Protein 3IL0 (pdb70)

Solvent-accessible surface area: 14008 Å² total; per-residue (Å²): 137,99,48,78,116,63,10,81,160,0,28,62,50,0,44,147,40,54,2,23,0,4,6,4,38,42,58,84,17,2,93,27,1,4,81,15,154,15,109,82,15,15,0,0,4,6,15,94,88,65,1,0,2,4,20,80,158,52,20,145,92,0,136,146,50,8,145,50,18,79,25,38,107,12,198,66,37,21,123,21,0,31,97,39,0,103,111,43,148,32,80,32,2,0,11,44,64,149,33,67,140,70,62,58,96,44,1,80,69,59,2,143,76,58,69,28,26,86,27,98,79,8,12,68,66,4,91,163,137,59,48,54,113,62,0,85,112,0,46,62,39,2,102,148,50,59,8,34,0,5,4,4,36,24,52,67,26,6,20,28,0,2,57,31,67,21,123,76,14,14,0,2,1,5,113,108,73,47,1,0,0,2,25,60,152,34,16,135,95,0,123,145,60,13,98,32,23,77,21,41,90,6,178,59,31,10,132,38,0,39,107,35,1,104,108,24,183,20,89,30,2,0,9,32,76,145,30,65,139,70,62,61,96,39,1,80,69,46,5,143,70,65,69,32,29,84,34,98,53,8,18,103,95,17,93,184

Structure (mmCIF, N/CA/C/O backbone):
data_3IL0
#
_entry.id   3IL0
#
_cell.length_a   43.303
_cell.length_b   80.396
_cell.length_c   100.858
_cell.angle_alpha   90.00
_cell.angle_beta   90.00
_cell.angle_gamma   90.00
#
_symmetry.space_group_name_H-M   'P 21 21 21'
#
loop_
_entity.id
_entity.type
_entity.pdbx_description
1 polymer 'Aminopeptidase P; XAA-pro aminopeptidase'
2 non-polymer GLYCEROL
3 water water
#
loop_
_atom_site.group_PDB
_atom_site.id
_atom_site.type_symbol
_atom_site.label_atom_id
_atom_site.label_alt_id
_atom_site.label_comp_id
_atom_site.label_asym_id
_atom_site.label_entity_id
_atom_site.label_seq_id
_atom_site.pdbx_PDB_ins_code
_atom_site.Cartn_x
_atom_site.Cartn_y
_atom_site.Cartn_z
_atom_site.occupancy
_atom_site.B_iso_or_equiv
_atom_site.auth_seq_id
_atom_site.auth_comp_id
_atom_site.auth_asym_id
_atom_site.auth_atom_id
_atom_site.pdbx_PDB_model_num
ATOM 1 N N . ASN A 1 2 ? 19.758 -4.718 10.047 1.00 68.65 -1 ASN A N 1
ATOM 2 C CA . ASN A 1 2 ? 19.348 -3.520 10.831 1.00 68.39 -1 ASN A CA 1
ATOM 3 C C . ASN A 1 2 ? 19.598 -3.664 12.353 1.00 68.23 -1 ASN A C 1
ATOM 4 O O . ASN A 1 2 ? 19.831 -2.664 13.028 1.00 68.13 -1 ASN A O 1
ATOM 9 N N . ALA A 1 3 ? 19.573 -4.900 12.877 1.00 68.07 0 ALA A N 1
ATOM 10 C CA . ALA A 1 3 ? 19.780 -5.196 14.325 1.00 67.68 0 ALA A CA 1
ATOM 11 C C . ALA A 1 3 ? 21.231 -4.975 14.782 1.00 67.72 0 ALA A C 1
ATOM 12 O O . ALA A 1 3 ? 21.473 -4.316 15.799 1.00 67.89 0 ALA A O 1
ATOM 14 N N . MET A 1 4 ? 22.190 -5.530 14.025 1.00 67.47 1 MET A N 1
ATOM 15 C CA . MET A 1 4 ? 23.625 -5.320 14.274 1.00 66.82 1 MET A CA 1
ATOM 16 C C . MET A 1 4 ? 23.949 -3.844 14.054 1.00 66.69 1 MET A C 1
ATOM 17 O O . MET A 1 4 ? 24.919 -3.307 14.606 1.00 66.92 1 MET A O 1
ATOM 22 N N . GLN A 1 5 ? 23.110 -3.174 13.270 1.00 66.15 2 GLN A N 1
ATOM 23 C CA . GLN A 1 5 ? 23.401 -1.825 12.820 1.00 65.67 2 GLN A CA 1
ATOM 24 C C . GLN A 1 5 ? 23.638 -0.827 13.945 1.00 64.63 2 GLN A C 1
ATOM 25 O O . GLN A 1 5 ? 24.073 0.285 13.666 1.00 65.33 2 GLN A O 1
ATOM 31 N N . ARG A 1 6 ? 23.382 -1.203 15.194 1.00 62.86 3 ARG A N 1
ATOM 32 C CA . ARG A 1 6 ? 23.481 -0.253 16.294 1.00 61.92 3 ARG A CA 1
ATOM 33 C C . ARG A 1 6 ? 24.357 -0.748 17.436 1.00 59.81 3 ARG A C 1
ATOM 34 O O . ARG A 1 6 ? 24.564 -0.055 18.436 1.00 59.20 3 ARG A O 1
ATOM 42 N N . ARG A 1 7 ? 24.880 -1.961 17.275 1.00 57.59 4 ARG A N 1
ATOM 43 C CA . ARG A 1 7 ? 26.210 -2.284 17.828 1.00 55.28 4 ARG A CA 1
ATOM 44 C C . ARG A 1 7 ? 27.255 -1.469 17.088 1.00 52.81 4 ARG A C 1
ATOM 45 O O . ARG A 1 7 ? 28.139 -0.890 17.737 1.00 52.31 4 ARG A O 1
ATOM 53 N N . LEU A 1 8 ? 27.125 -1.421 15.752 1.00 49.46 5 LEU A N 1
ATOM 54 C CA . LEU A 1 8 ? 28.039 -0.641 14.897 1.00 47.55 5 LEU A CA 1
ATOM 55 C C . LEU A 1 8 ? 27.841 0.851 15.118 1.00 46.76 5 LEU A C 1
ATOM 56 O O . LEU A 1 8 ? 28.797 1.596 15.128 1.00 46.30 5 LEU A O 1
ATOM 61 N N . GLU A 1 9 ? 26.621 1.283 15.400 1.00 46.37 6 GLU A N 1
ATOM 62 C CA . GLU A 1 9 ? 26.402 2.678 15.745 1.00 46.42 6 GLU A CA 1
ATOM 63 C C . GLU A 1 9 ? 26.779 2.983 17.208 1.00 45.12 6 GLU A C 1
ATOM 64 O O . GLU A 1 9 ? 27.208 4.105 17.500 1.00 44.57 6 GLU A O 1
ATOM 70 N N . ARG A 1 10 ? 26.660 2.018 18.130 1.00 43.35 7 ARG A N 1
ATOM 71 C CA . ARG A 1 10 ? 27.242 2.236 19.457 1.00 42.03 7 ARG A CA 1
ATOM 72 C C . ARG A 1 10 ? 28.767 2.413 19.312 1.00 39.44 7 ARG A C 1
ATOM 73 O O . ARG A 1 10 ? 29.375 3.274 19.954 1.00 38.09 7 ARG A O 1
ATOM 81 N N . PHE A 1 11 ? 29.363 1.567 18.475 1.00 36.93 8 PHE A N 1
ATOM 82 C CA . PHE A 1 11 ? 30.804 1.494 18.320 1.00 35.53 8 PHE A CA 1
ATOM 83 C C . PHE A 1 11 ? 31.307 2.898 17.943 1.00 34.85 8 PHE A C 1
ATOM 84 O O . PHE A 1 11 ? 32.187 3.470 18.583 1.00 33.31 8 PHE A O 1
ATOM 92 N N . ASP A 1 12 ? 30.687 3.447 16.907 1.00 34.48 9 ASP A N 1
ATOM 93 C CA . ASP A 1 12 ? 30.975 4.788 16.420 1.00 34.16 9 ASP A CA 1
ATOM 94 C C . ASP A 1 12 ? 30.894 5.834 17.539 1.00 33.08 9 ASP A C 1
ATOM 95 O O . ASP A 1 12 ? 31.801 6.646 17.749 1.00 31.63 9 ASP A O 1
ATOM 100 N N . ALA A 1 13 ? 29.801 5.806 18.287 1.00 32.83 10 ALA A N 1
ATOM 101 C CA . ALA A 1 13 ? 29.641 6.755 19.379 1.00 32.51 10 ALA A CA 1
ATOM 102 C C . ALA A 1 13 ? 30.786 6.613 20.424 1.00 32.45 10 ALA A C 1
ATOM 103 O O . ALA A 1 13 ? 31.272 7.596 21.037 1.00 31.74 10 ALA A O 1
ATOM 105 N N . LYS A 1 14 ? 31.215 5.373 20.622 1.00 32.11 11 LYS A N 1
ATOM 106 C CA . LYS A 1 14 ? 32.202 5.089 21.645 1.00 32.60 11 LYS A CA 1
ATOM 107 C C . LYS A 1 14 ? 33.553 5.621 21.156 1.00 31.34 11 LYS A C 1
ATOM 108 O O . LYS A 1 14 ? 34.335 6.138 21.949 1.00 30.03 11 LYS A O 1
ATOM 114 N N . LEU A 1 15 ? 33.763 5.589 19.837 1.00 30.49 12 LEU A N 1
ATOM 115 C CA . LEU A 1 15 ? 34.992 6.127 19.232 1.00 29.80 12 LEU A CA 1
ATOM 116 C C . LEU A 1 15 ? 35.080 7.613 19.566 1.00 29.16 12 LEU A C 1
ATOM 117 O O . LEU A 1 15 ? 36.125 8.113 20.025 1.00 28.74 12 LEU A O 1
ATOM 122 N N . VAL A 1 16 ? 33.980 8.322 19.324 1.00 29.71 13 VAL A N 1
ATOM 123 C CA . VAL A 1 16 ? 33.892 9.760 19.670 1.00 31.00 13 VAL A CA 1
ATOM 124 C C . VAL A 1 16 ? 34.166 9.959 21.183 1.00 33.24 13 VAL A C 1
ATOM 125 O O . VAL A 1 16 ? 35.046 10.729 21.581 1.00 33.53 13 VAL A O 1
ATOM 129 N N . GLN A 1 17 ? 33.446 9.227 22.022 1.00 35.00 14 GLN A N 1
ATOM 130 C CA . GLN A 1 17 ? 33.598 9.377 23.466 1.00 37.13 14 GLN A CA 1
ATOM 131 C C . GLN A 1 17 ? 35.049 9.070 23.921 1.00 36.55 14 GLN A C 1
ATOM 132 O O . GLN A 1 17 ? 35.594 9.709 24.813 1.00 37.02 14 GLN A O 1
ATOM 138 N N . SER A 1 18 ? 35.689 8.119 23.268 1.00 35.46 15 SER A N 1
ATOM 139 C CA . SER A 1 18 ? 36.991 7.687 23.680 1.00 35.14 15 SER A CA 1
ATOM 140 C C . SER A 1 18 ? 38.170 8.504 23.070 1.00 33.78 15 SER A C 1
ATOM 141 O O . SER A 1 18 ? 39.313 8.343 23.464 1.00 33.29 15 SER A O 1
ATOM 144 N N . GLY A 1 19 ? 37.913 9.382 22.118 1.00 32.12 16 GLY A N 1
ATOM 145 C CA . GLY A 1 19 ? 39.001 10.118 21.480 1.00 31.05 16 GLY A CA 1
ATOM 146 C C . GLY A 1 19 ? 39.853 9.335 20.484 1.00 29.97 16 GLY A C 1
ATOM 147 O O . GLY A 1 19 ? 40.948 9.724 20.191 1.00 28.95 16 GLY A O 1
ATOM 148 N N . LEU A 1 20 ? 39.312 8.254 19.933 1.00 29.92 17 LEU A N 1
ATOM 149 C CA . LEU A 1 20 ? 40.030 7.396 18.999 1.00 28.92 17 LEU A CA 1
ATOM 150 C C . LEU A 1 20 ? 39.591 7.682 17.561 1.00 27.83 17 LEU A C 1
ATOM 151 O O . LEU A 1 20 ? 38.409 7.832 17.298 1.00 26.63 17 LEU A O 1
ATOM 156 N N . ASP A 1 21 ? 40.544 7.768 16.635 1.00 27.61 18 ASP A N 1
ATOM 157 C CA . ASP A 1 21 ? 40.209 7.743 15.194 1.00 26.39 18 ASP A CA 1
ATOM 158 C C . ASP A 1 21 ? 39.893 6.346 14.678 1.00 25.88 18 ASP A C 1
ATOM 159 O O . ASP A 1 21 ? 39.249 6.182 13.607 1.00 25.66 18 ASP A O 1
ATOM 164 N N . ALA A 1 22 ? 40.376 5.333 15.409 1.00 24.96 19 ALA A N 1
ATOM 165 C CA . ALA A 1 22 ? 40.244 3.937 14.999 1.00 24.10 19 ALA A CA 1
ATOM 166 C C . ALA A 1 22 ? 40.438 2.958 16.184 1.00 23.36 19 ALA A C 1
ATOM 167 O O . ALA A 1 22 ? 41.016 3.298 17.196 1.00 22.89 19 ALA A O 1
ATOM 169 N N . LEU A 1 23 ? 39.935 1.751 16.014 1.00 22.60 20 LEU A N 1
ATOM 170 C CA . LEU A 1 23 ? 40.164 0.662 16.910 1.00 22.13 20 LEU A CA 1
ATOM 171 C C . LEU A 1 23 ? 40.490 -0.571 16.105 1.00 21.92 20 LEU A C 1
ATOM 172 O O . LEU A 1 23 ? 39.769 -0.952 15.165 1.00 20.51 20 LEU A O 1
ATOM 177 N N . LEU A 1 24 ? 41.608 -1.175 16.449 1.00 20.84 21 LEU A N 1
ATOM 178 C CA . LEU A 1 24 ? 41.955 -2.443 15.932 1.00 20.80 21 LEU A CA 1
ATOM 179 C C . LEU A 1 24 ? 41.243 -3.476 16.849 1.00 22.97 21 LEU A C 1
ATOM 180 O O . LEU A 1 24 ? 41.401 -3.438 18.060 1.00 20.93 21 LEU A O 1
ATOM 185 N N . VAL A 1 25 ? 40.511 -4.405 16.241 1.00 25.31 22 VAL A N 1
ATOM 186 C CA . VAL A 1 25 ? 39.781 -5.466 16.920 1.00 27.30 22 VAL A CA 1
ATOM 187 C C . VAL A 1 25 ? 40.323 -6.823 16.448 1.00 30.31 22 VAL A C 1
ATOM 188 O O . VAL A 1 25 ? 40.215 -7.165 15.288 1.00 31.83 22 VAL A O 1
ATOM 192 N N . THR A 1 26 ? 40.962 -7.534 17.367 1.00 33.34 23 THR A N 1
ATOM 193 C CA . THR A 1 26 ? 41.485 -8.879 17.206 1.00 35.72 23 THR A CA 1
ATOM 194 C C . THR A 1 26 ? 40.655 -9.685 18.220 1.00 38.30 23 THR A C 1
ATOM 195 O O . THR A 1 26 ? 40.040 -9.111 19.164 1.00 38.28 23 THR A O 1
ATOM 199 N N . GLY A 1 27 ? 40.583 -10.996 18.038 1.00 40.36 24 GLY A N 1
ATOM 200 C CA . GLY A 1 27 ? 39.750 -11.839 18.932 1.00 40.77 24 GLY A CA 1
ATOM 201 C C . GLY A 1 27 ? 38.521 -12.253 18.168 1.00 41.89 24 GLY A C 1
ATOM 202 O O . GLY A 1 27 ? 37.743 -11.391 17.761 1.00 41.96 24 GLY A O 1
ATOM 203 N N . GLN A 1 28 ? 38.334 -13.570 17.979 1.00 43.25 25 GLN A N 1
ATOM 204 C CA . GLN A 1 28 ? 37.237 -14.090 17.127 1.00 44.13 25 GLN A CA 1
ATOM 205 C C . GLN A 1 28 ? 35.895 -13.719 17.678 1.00 43.12 25 GLN A C 1
ATOM 206 O O . GLN A 1 28 ? 34.971 -13.407 16.922 1.00 42.49 25 GLN A O 1
ATOM 212 N N . ASN A 1 29 ? 35.836 -13.720 19.005 1.00 42.69 26 ASN A N 1
ATOM 213 C CA . ASN A 1 29 ? 34.643 -13.371 19.760 1.00 42.66 26 ASN A CA 1
ATOM 214 C C . ASN A 1 29 ? 34.142 -11.967 19.422 1.00 41.81 26 ASN A C 1
ATOM 215 O O . ASN A 1 29 ? 32.959 -11.738 19.064 1.00 40.19 26 ASN A O 1
ATOM 220 N N . ASN A 1 30 ? 35.080 -11.030 19.541 1.00 41.24 27 ASN A N 1
ATOM 221 C CA . ASN A 1 30 ? 34.833 -9.645 19.167 1.00 40.62 27 ASN A CA 1
ATOM 222 C C . ASN A 1 30 ? 34.511 -9.475 17.716 1.00 40.62 27 ASN A C 1
ATOM 223 O O . ASN A 1 30 ? 33.610 -8.689 17.350 1.00 39.81 27 ASN A O 1
ATOM 228 N N . ILE A 1 31 ? 35.244 -10.208 16.883 1.00 40.88 28 ILE A N 1
ATOM 229 C CA . ILE A 1 31 ? 34.986 -10.155 15.449 1.00 41.32 28 ILE A CA 1
ATOM 230 C C . ILE A 1 31 ? 33.615 -10.750 15.207 1.00 41.74 28 ILE A C 1
ATOM 231 O O . ILE A 1 31 ?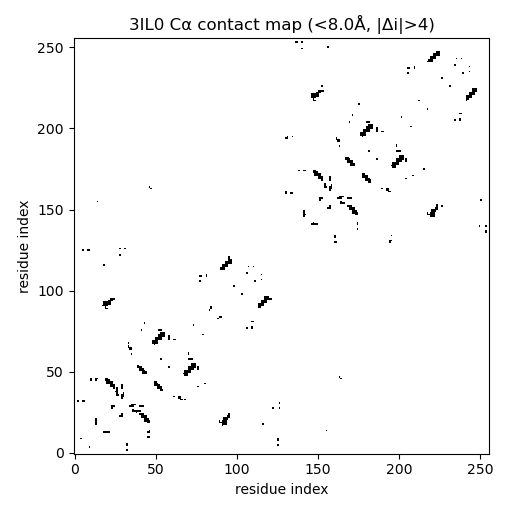 32.795 -10.161 14.485 1.00 41.42 28 ILE A O 1
ATOM 236 N N . TYR A 1 32 ? 33.322 -11.862 15.882 1.00 42.90 29 TYR A N 1
ATOM 237 C CA . TYR A 1 32 ? 31.990 -12.448 15.747 1.00 43.92 29 TYR A CA 1
ATOM 238 C C . TYR A 1 32 ? 30.924 -11.428 16.119 1.00 43.39 29 TYR A C 1
ATOM 239 O O . TYR A 1 32 ? 30.033 -11.202 15.340 1.00 43.45 29 TYR A O 1
ATOM 248 N N . TYR A 1 33 ? 31.040 -10.777 17.264 1.00 43.78 30 TYR A N 1
ATOM 249 C CA . TYR A 1 33 ? 30.028 -9.811 17.664 1.00 44.70 30 TYR A CA 1
ATOM 250 C C . TYR A 1 33 ? 29.686 -8.796 16.566 1.00 44.86 30 TYR A C 1
ATOM 251 O O . TYR A 1 33 ? 28.534 -8.671 16.165 1.00 45.09 30 TYR A O 1
ATOM 260 N N . LEU A 1 34 ? 30.688 -8.102 16.034 1.00 45.45 31 LEU A N 1
ATOM 261 C CA . LEU A 1 34 ? 30.439 -7.001 15.103 1.00 45.23 31 LEU A CA 1
ATOM 262 C C . LEU A 1 34 ? 30.142 -7.458 13.649 1.00 45.77 31 LEU A C 1
ATOM 263 O O . LEU A 1 34 ? 29.665 -6.666 12.839 1.00 44.97 31 LEU A O 1
ATOM 268 N N . THR A 1 35 ? 30.423 -8.712 13.305 1.00 47.02 32 THR A N 1
ATOM 269 C CA . THR A 1 35 ? 30.372 -9.147 11.893 1.00 48.51 32 THR A CA 1
ATOM 270 C C . THR A 1 35 ? 29.469 -10.342 11.631 1.00 50.35 32 THR A C 1
ATOM 271 O O . THR A 1 35 ? 29.050 -10.593 10.511 1.00 50.23 32 THR A O 1
ATOM 275 N N . ASP A 1 36 ? 29.214 -11.101 12.679 1.00 52.87 33 ASP A N 1
ATOM 276 C CA . ASP A 1 36 ? 28.559 -12.388 12.583 1.00 54.95 33 ASP A CA 1
ATOM 277 C C . ASP A 1 36 ? 29.405 -13.455 11.888 1.00 55.84 33 ASP A C 1
ATOM 278 O O . ASP A 1 36 ? 28.935 -14.567 11.662 1.00 56.21 33 ASP A O 1
ATOM 283 N N . PHE A 1 37 ? 30.649 -13.137 11.563 1.00 56.91 34 PHE A N 1
ATOM 284 C CA . PHE A 1 37 ? 31.558 -14.146 11.062 1.00 57.66 34 PHE A CA 1
ATOM 285 C C . PHE A 1 37 ? 32.228 -14.708 12.292 1.00 57.78 34 PHE A C 1
ATOM 286 O O . PHE A 1 37 ? 32.721 -13.942 13.109 1.00 57.78 34 PHE A O 1
ATOM 294 N N . TRP A 1 38 ? 32.203 -16.030 12.442 1.00 58.02 35 TRP A N 1
ATOM 295 C CA . TRP A 1 38 ? 32.982 -16.706 13.472 1.00 58.33 35 TRP A CA 1
ATOM 296 C C . TRP A 1 38 ? 34.170 -17.407 12.786 1.00 57.97 35 TRP A C 1
ATOM 297 O O . TRP A 1 38 ? 33.996 -18.101 11.779 1.00 58.10 35 TRP A O 1
ATOM 308 N N . GLY A 1 39 ? 35.372 -17.204 13.315 1.00 57.28 36 GLY A N 1
ATOM 309 C CA . GLY A 1 39 ? 36.587 -17.721 12.681 1.00 56.99 36 GLY A CA 1
ATOM 310 C C . GLY A 1 39 ? 37.826 -17.133 13.322 1.00 56.67 36 GLY A C 1
ATOM 311 O O . GLY A 1 39 ? 37.724 -16.179 14.078 1.00 57.43 36 GLY A O 1
ATOM 312 N N . THR A 1 40 ? 38.998 -17.682 13.017 1.00 55.82 37 THR A N 1
ATOM 313 C CA . THR A 1 40 ? 40.228 -17.339 13.740 1.00 54.89 37 THR A CA 1
ATOM 314 C C . THR A 1 40 ? 41.281 -16.642 12.865 1.00 54.02 37 THR A C 1
ATOM 315 O O . THR A 1 40 ? 42.425 -16.443 13.285 1.00 53.83 37 THR A O 1
ATOM 319 N N . ASN A 1 41 ? 40.899 -16.264 11.653 1.00 52.92 38 ASN A N 1
ATOM 320 C CA . ASN A 1 41 ? 41.786 -15.457 10.838 1.00 52.40 38 ASN A CA 1
ATOM 321 C C . ASN A 1 41 ? 41.116 -14.291 10.085 1.00 50.39 38 ASN A C 1
ATOM 322 O O . ASN A 1 41 ? 41.135 -14.197 8.839 1.00 50.52 38 ASN A O 1
ATOM 327 N N . ALA A 1 42 ? 40.498 -13.431 10.896 1.00 47.53 39 ALA A N 1
ATOM 328 C CA . ALA A 1 42 ? 39.989 -12.137 10.482 1.00 45.24 39 ALA A CA 1
ATOM 329 C C . ALA A 1 42 ? 40.621 -11.070 11.411 1.00 43.00 39 ALA A C 1
ATOM 330 O O . ALA A 1 42 ? 40.944 -11.374 12.569 1.00 42.99 39 ALA A O 1
ATOM 332 N N . THR A 1 43 ? 40.839 -9.850 10.880 1.00 39.93 40 THR A N 1
ATOM 333 C CA . THR A 1 43 ? 41.166 -8.653 11.689 1.00 36.65 40 THR A CA 1
ATOM 334 C C . THR A 1 43 ? 40.117 -7.642 11.301 1.00 33.77 40 THR A C 1
ATOM 335 O O . THR A 1 43 ? 39.698 -7.572 10.121 1.00 34.43 40 THR A O 1
ATOM 339 N N . VAL A 1 44 ? 39.684 -6.859 12.274 1.00 29.93 41 VAL A N 1
ATOM 340 C CA . VAL A 1 44 ? 38.753 -5.762 12.021 1.00 26.70 41 VAL A CA 1
ATOM 341 C C . VAL A 1 44 ? 39.416 -4.447 12.381 1.00 24.78 41 VAL A C 1
ATOM 342 O O . VAL A 1 44 ? 40.191 -4.361 13.359 1.00 24.43 41 VAL A O 1
ATOM 346 N N . PHE A 1 45 ? 39.125 -3.424 11.595 1.00 22.37 42 PHE A N 1
ATOM 347 C CA . PHE A 1 45 ? 39.667 -2.142 11.853 1.00 21.91 42 PHE A CA 1
ATOM 348 C C . PHE A 1 45 ? 38.556 -1.152 11.525 1.00 23.40 42 PHE A C 1
ATOM 349 O O . PHE A 1 45 ? 38.219 -0.998 10.367 1.00 23.27 42 PHE A O 1
ATOM 357 N N . ILE A 1 46 ? 38.026 -0.469 12.541 1.00 24.19 43 ILE A N 1
ATOM 358 C CA . ILE A 1 46 ? 36.894 0.463 12.425 1.00 25.58 43 ILE A CA 1
ATOM 359 C C . ILE A 1 46 ? 37.355 1.891 12.761 1.00 25.64 43 ILE A C 1
ATOM 360 O O . ILE A 1 46 ? 38.029 2.130 13.789 1.00 25.34 43 ILE A O 1
ATOM 365 N N . THR A 1 47 ? 36.997 2.817 11.863 1.00 24.76 44 THR A N 1
ATOM 366 C CA . THR A 1 47 ? 37.191 4.260 12.048 1.00 25.15 44 THR A CA 1
ATOM 367 C C . THR A 1 47 ? 35.791 5.006 12.116 1.00 25.08 44 THR A C 1
ATOM 368 O O . THR A 1 47 ? 34.725 4.389 11.977 1.00 23.87 44 THR A O 1
ATOM 372 N N . LYS A 1 48 ? 35.810 6.317 12.325 1.00 25.70 45 LYS A N 1
ATOM 373 C CA . LYS A 1 48 ? 34.593 7.078 12.230 1.00 27.52 45 LYS A CA 1
ATOM 374 C C . LYS A 1 48 ? 33.957 6.942 10.849 1.00 29.89 45 LYS A C 1
ATOM 375 O O . LYS A 1 48 ? 32.742 7.047 10.752 1.00 31.14 45 LYS A O 1
ATOM 381 N N . ASN A 1 49 ? 34.762 6.652 9.808 1.00 30.28 46 ASN A N 1
ATOM 382 C CA . ASN A 1 49 ? 34.237 6.503 8.502 1.00 31.94 46 ASN A CA 1
ATOM 383 C C . ASN A 1 49 ? 34.307 5.175 7.829 1.00 32.72 46 ASN A C 1
ATOM 384 O O . ASN A 1 49 ? 33.553 5.021 6.926 1.00 33.54 46 ASN A O 1
ATOM 389 N N . ARG A 1 50 ? 35.150 4.217 8.241 1.00 33.05 47 ARG A N 1
ATOM 390 C CA . ARG A 1 50 ? 35.156 2.920 7.565 1.00 32.49 47 ARG A CA 1
ATOM 391 C C . ARG A 1 50 ? 35.003 1.782 8.519 1.00 32.75 47 ARG A C 1
ATOM 392 O O . ARG A 1 50 ? 35.186 1.908 9.729 1.00 32.95 47 ARG A O 1
ATOM 400 N N . ARG A 1 51 ? 34.714 0.638 7.941 1.00 33.03 48 ARG A N 1
ATOM 401 C CA . ARG A 1 51 ? 34.753 -0.593 8.654 1.00 33.86 48 ARG A CA 1
ATOM 402 C C . ARG A 1 51 ? 35.476 -1.544 7.742 1.00 33.78 48 ARG A C 1
ATOM 403 O O . ARG A 1 51 ? 35.000 -1.816 6.630 1.00 35.42 48 ARG A O 1
ATOM 411 N N . LEU A 1 52 ? 36.619 -2.055 8.195 1.00 32.63 49 LEU A N 1
ATOM 412 C CA . LEU A 1 52 ? 37.394 -2.977 7.410 1.00 32.49 49 LEU A CA 1
ATOM 413 C C . LEU A 1 52 ? 37.372 -4.356 8.016 1.00 34.01 49 LEU A C 1
ATOM 414 O O . LEU A 1 52 ? 37.492 -4.542 9.239 1.00 33.27 49 LEU A O 1
ATOM 419 N N . PHE A 1 53 ? 37.245 -5.345 7.151 1.00 35.78 50 PHE A N 1
ATOM 420 C CA . PHE A 1 53 ? 37.352 -6.736 7.578 1.00 37.18 50 PHE A CA 1
ATOM 421 C C . PHE A 1 53 ? 38.474 -7.327 6.765 1.00 37.99 50 PHE A C 1
ATOM 422 O O . PHE A 1 53 ? 38.422 -7.290 5.532 1.00 38.17 50 PHE A O 1
ATOM 430 N N . LEU A 1 54 ? 39.482 -7.884 7.419 1.00 39.33 51 LEU A N 1
ATOM 431 C CA . LEU A 1 54 ? 40.648 -8.314 6.680 1.00 40.61 51 LEU A CA 1
ATOM 432 C C . LEU A 1 54 ? 40.869 -9.803 6.860 1.00 42.43 51 LEU A C 1
ATOM 433 O O . LEU A 1 54 ? 41.002 -10.290 7.986 1.00 42.22 51 LEU A O 1
ATOM 438 N N . THR A 1 55 ? 40.940 -10.515 5.737 1.00 44.97 52 THR A N 1
ATOM 439 C CA . THR A 1 55 ? 41.254 -11.941 5.758 1.00 46.99 52 THR A CA 1
ATOM 440 C C . THR A 1 55 ? 42.049 -12.439 4.512 1.00 49.23 52 THR A C 1
ATOM 441 O O . THR A 1 55 ? 42.243 -11.713 3.532 1.00 48.90 52 THR A O 1
ATOM 445 N N . ASP A 1 56 ? 42.538 -13.674 4.602 1.00 52.62 53 ASP A N 1
ATOM 446 C CA . ASP A 1 56 ? 43.241 -14.371 3.493 1.00 55.28 53 ASP A CA 1
ATOM 447 C C . ASP A 1 56 ? 42.325 -14.828 2.333 1.00 56.89 53 ASP A C 1
ATOM 448 O O . ASP A 1 56 ? 41.084 -14.657 2.372 1.00 56.99 53 ASP A O 1
ATOM 453 N N . SER A 1 57 ? 42.959 -15.425 1.315 1.00 58.80 54 SER A N 1
ATOM 454 C CA . SER A 1 57 ? 42.284 -15.797 0.048 1.00 60.09 54 SER A CA 1
ATOM 455 C C . SER A 1 57 ? 41.294 -16.934 0.269 1.00 60.93 54 SER A C 1
ATOM 456 O O . SER A 1 57 ? 40.318 -17.105 -0.477 1.00 61.36 54 SER A O 1
ATOM 459 N N . ARG A 1 58 ? 41.545 -17.671 1.335 1.00 61.72 55 ARG A N 1
ATOM 460 C CA . ARG A 1 58 ? 40.705 -18.774 1.715 1.00 62.54 55 ARG A CA 1
ATOM 461 C C . ARG A 1 58 ? 39.299 -18.335 2.200 1.00 63.12 55 ARG A C 1
ATOM 462 O O . ARG A 1 58 ? 38.302 -18.965 1.835 1.00 62.95 55 ARG A O 1
ATOM 470 N N . TYR A 1 59 ? 39.202 -17.261 2.996 1.00 63.48 56 TYR A N 1
ATOM 471 C CA . TYR A 1 59 ? 37.910 -16.918 3.631 1.00 63.54 56 TYR A CA 1
ATOM 472 C C . TYR A 1 59 ? 37.230 -15.724 3.009 1.00 63.32 56 TYR A C 1
ATOM 473 O O . TYR A 1 59 ? 36.281 -15.189 3.581 1.00 63.20 56 TYR A O 1
ATOM 482 N N . THR A 1 60 ? 37.691 -15.322 1.831 1.00 63.33 57 THR A N 1
ATOM 483 C CA . THR A 1 60 ? 37.195 -14.102 1.217 1.00 63.49 57 THR A CA 1
ATOM 484 C C . THR A 1 60 ? 35.757 -14.248 0.736 1.00 63.79 57 THR A C 1
ATOM 485 O O . THR A 1 60 ? 34.950 -13.335 0.938 1.00 63.96 57 THR A O 1
ATOM 489 N N . LEU A 1 61 ? 35.451 -15.382 0.086 1.00 63.51 58 LEU A N 1
ATOM 490 C CA . LEU A 1 61 ? 34.101 -15.655 -0.429 1.00 63.09 58 LEU A CA 1
ATOM 491 C C . LEU A 1 61 ? 33.152 -15.812 0.748 1.00 62.80 58 LEU A C 1
ATOM 492 O O . LEU A 1 61 ? 32.192 -15.035 0.877 1.00 62.59 58 LEU A O 1
ATOM 497 N N . ILE A 1 62 ? 33.433 -16.797 1.608 1.00 62.65 59 ILE A N 1
ATOM 498 C CA . ILE A 1 62 ? 32.742 -16.926 2.907 1.00 62.83 59 ILE A CA 1
ATOM 499 C C . ILE A 1 62 ? 32.372 -15.538 3.445 1.00 63.00 59 ILE A C 1
ATOM 500 O O . ILE A 1 62 ? 31.182 -15.169 3.515 1.00 62.95 59 ILE A O 1
ATOM 505 N N . ALA A 1 63 ? 33.420 -14.778 3.795 1.00 62.85 60 ALA A N 1
ATOM 506 C CA . ALA A 1 63 ? 33.279 -13.466 4.412 1.00 62.74 60 ALA A CA 1
ATOM 507 C C . ALA A 1 63 ? 32.548 -12.512 3.483 1.00 62.52 60 ALA A C 1
ATOM 508 O O . ALA A 1 63 ? 31.681 -11.750 3.930 1.00 62.67 60 ALA A O 1
ATOM 510 N N . LYS A 1 64 ? 32.868 -12.565 2.188 1.00 62.35 61 LYS A N 1
ATOM 511 C CA . LYS A 1 64 ? 32.251 -11.637 1.240 1.00 62.03 61 LYS A CA 1
ATOM 512 C C . LYS A 1 64 ? 30.754 -11.851 1.210 1.00 61.86 61 LYS A C 1
ATOM 513 O O . LYS A 1 64 ? 30.012 -10.910 0.967 1.00 61.74 61 LYS A O 1
ATOM 519 N N . GLN A 1 65 ? 30.306 -13.072 1.501 1.00 61.58 62 GLN A N 1
ATOM 520 C CA . GLN A 1 65 ? 28.872 -13.336 1.553 1.00 61.33 62 GLN A CA 1
ATOM 521 C C . GLN A 1 65 ? 28.254 -13.150 2.931 1.00 61.03 62 GLN A C 1
ATOM 522 O O . GLN A 1 65 ? 27.234 -12.464 3.057 1.00 61.41 62 GLN A O 1
ATOM 528 N N . SER A 1 66 ? 28.857 -13.729 3.963 1.00 60.49 63 SER A N 1
ATOM 529 C CA . SER A 1 66 ? 28.291 -13.600 5.315 1.00 59.97 63 SER A CA 1
ATOM 530 C C . SER A 1 66 ? 28.233 -12.140 5.829 1.00 59.43 63 SER A C 1
ATOM 531 O O . SER A 1 66 ? 27.173 -11.699 6.258 1.00 59.54 63 SER A O 1
ATOM 534 N N . VAL A 1 67 ? 29.346 -11.397 5.736 1.00 58.59 64 VAL A N 1
ATOM 535 C CA . VAL A 1 67 ? 29.572 -10.142 6.501 1.00 57.73 64 VAL A CA 1
ATOM 536 C C . VAL A 1 67 ? 28.984 -8.863 5.880 1.00 57.04 64 VAL A C 1
ATOM 537 O O . VAL A 1 67 ? 29.380 -8.474 4.797 1.00 57.05 64 VAL A O 1
ATOM 541 N N . HIS A 1 68 ? 28.088 -8.178 6.579 1.00 56.24 65 HIS A N 1
ATOM 542 C CA . HIS A 1 68 ? 27.462 -6.980 6.024 1.00 56.07 65 HIS A CA 1
ATOM 543 C C . HIS A 1 68 ? 27.921 -5.730 6.760 1.00 55.48 65 HIS A C 1
ATOM 544 O O . HIS A 1 68 ? 28.231 -5.802 7.929 1.00 55.20 65 HIS A O 1
ATOM 551 N N . GLY A 1 69 ? 27.965 -4.589 6.064 1.00 55.29 66 GLY A N 1
ATOM 552 C CA . GLY A 1 69 ? 28.452 -3.283 6.623 1.00 54.98 66 GLY A CA 1
ATOM 553 C C . GLY A 1 69 ? 29.973 -3.047 6.628 1.00 54.66 66 GLY A C 1
ATOM 554 O O . GLY A 1 69 ? 30.473 -2.068 7.180 1.00 53.62 66 GLY A O 1
ATOM 555 N N . PHE A 1 70 ? 30.697 -3.974 6.016 1.00 54.74 67 PHE A N 1
ATOM 556 C CA . PHE A 1 70 ? 32.137 -4.058 6.125 1.00 54.65 67 PHE A CA 1
ATOM 557 C C . PHE A 1 70 ? 32.751 -4.192 4.778 1.00 54.36 67 PHE A C 1
ATOM 558 O O . PHE A 1 70 ? 32.358 -5.003 3.938 1.00 55.34 67 PHE A O 1
ATOM 566 N N . ASP A 1 71 ? 33.767 -3.393 4.606 1.00 53.63 68 ASP A N 1
ATOM 567 C CA . ASP A 1 71 ? 34.487 -3.366 3.414 1.00 52.67 68 ASP A CA 1
ATOM 568 C C . ASP A 1 71 ? 35.511 -4.472 3.558 1.00 51.06 68 ASP A C 1
ATOM 569 O O . ASP A 1 71 ? 36.391 -4.365 4.390 1.00 51.97 68 ASP A O 1
ATOM 574 N N . ILE A 1 72 ? 35.348 -5.552 2.799 1.00 49.89 69 ILE A N 1
ATOM 575 C CA . ILE A 1 72 ? 36.189 -6.773 2.920 1.00 49.61 69 ILE A CA 1
ATOM 576 C C . ILE A 1 72 ? 37.501 -6.572 2.151 1.00 49.40 69 ILE A C 1
ATOM 577 O O . ILE A 1 72 ? 37.476 -6.139 0.999 1.00 49.98 69 ILE A O 1
ATOM 582 N N . ILE A 1 73 ? 38.639 -6.872 2.784 1.00 49.29 70 ILE A N 1
ATOM 583 C CA . ILE A 1 73 ? 39.955 -6.675 2.186 1.00 48.58 70 ILE A CA 1
ATOM 584 C C . ILE A 1 73 ? 40.671 -8.008 2.179 1.00 48.88 70 ILE A C 1
ATOM 585 O O . ILE A 1 73 ? 40.921 -8.627 3.223 1.00 48.55 70 ILE A O 1
ATOM 590 N N . GLU A 1 74 ? 41.015 -8.460 0.986 1.00 49.65 71 GLU A N 1
ATOM 591 C CA . GLU A 1 74 ? 41.820 -9.675 0.864 1.00 50.31 71 GLU A CA 1
ATOM 592 C C . GLU A 1 74 ? 43.218 -9.287 1.270 1.00 49.54 71 GLU A C 1
ATOM 593 O O . GLU A 1 74 ? 43.771 -8.327 0.747 1.00 49.48 71 GLU A O 1
ATOM 599 N N . SER A 1 75 ? 43.773 -9.988 2.244 1.00 49.17 72 SER A N 1
ATOM 600 C CA . SER A 1 75 ? 45.066 -9.589 2.779 1.00 49.03 72 SER A CA 1
ATOM 601 C C . SER A 1 75 ? 45.740 -10.730 3.518 1.00 48.06 72 SER A C 1
ATOM 602 O O . SER A 1 75 ? 45.106 -11.462 4.252 1.00 47.88 72 SER A O 1
ATOM 605 N N . LYS A 1 76 ? 47.041 -10.857 3.312 1.00 47.49 73 LYS A N 1
ATOM 606 C CA . LYS A 1 76 ? 47.857 -11.805 4.037 1.00 47.19 73 LYS A CA 1
ATOM 607 C C . LYS A 1 76 ? 48.751 -11.100 5.074 1.00 46.34 73 LYS A C 1
ATOM 608 O O . LYS A 1 76 ? 49.390 -11.776 5.893 1.00 47.00 73 LYS A O 1
ATOM 614 N N . ASP A 1 77 ? 48.829 -9.759 5.038 1.00 44.79 74 ASP A N 1
ATOM 615 C CA . ASP A 1 77 ? 49.383 -8.967 6.187 1.00 43.10 74 ASP A CA 1
ATOM 616 C C . ASP A 1 77 ? 48.458 -7.837 6.598 1.00 39.94 74 ASP A C 1
ATOM 617 O O . ASP A 1 77 ? 48.564 -6.706 6.098 1.00 38.22 74 ASP A O 1
ATOM 622 N N . PRO A 1 78 ? 47.543 -8.156 7.517 1.00 37.21 75 PRO A N 1
ATOM 623 C CA . PRO A 1 78 ? 46.489 -7.196 7.712 1.00 34.95 75 PRO A CA 1
ATOM 624 C C . PRO A 1 78 ? 46.968 -5.870 8.330 1.00 32.25 75 PRO A C 1
ATOM 625 O O . PRO A 1 78 ? 46.400 -4.828 7.979 1.00 30.28 75 PRO A O 1
ATOM 629 N N . LEU A 1 79 ? 47.979 -5.907 9.208 1.00 30.12 76 LEU A N 1
ATOM 630 C CA . LEU A 1 79 ? 48.469 -4.668 9.843 1.00 29.50 76 LEU A CA 1
ATOM 631 C C . LEU A 1 79 ? 49.162 -3.767 8.768 1.00 29.10 76 LEU A C 1
ATOM 632 O O . LEU A 1 79 ? 49.028 -2.555 8.794 1.00 26.83 76 LEU A O 1
ATOM 637 N N . LYS A 1 80 ? 49.880 -4.386 7.838 1.00 30.14 77 LYS A N 1
ATOM 638 C CA . LYS A 1 80 ? 50.461 -3.680 6.684 1.00 31.21 77 LYS A CA 1
ATOM 639 C C . LYS A 1 80 ? 49.354 -3.047 5.887 1.00 31.04 77 LYS A C 1
ATOM 640 O O . LYS A 1 80 ? 49.452 -1.882 5.519 1.00 31.36 77 LYS A O 1
ATOM 646 N N . ASP A 1 81 ? 48.266 -3.772 5.644 1.00 29.78 78 ASP A N 1
ATOM 647 C CA . ASP A 1 81 ? 47.189 -3.162 4.872 1.00 30.31 78 ASP A CA 1
ATOM 648 C C . ASP A 1 81 ? 46.469 -2.037 5.620 1.00 28.74 78 ASP A C 1
ATOM 649 O O . ASP A 1 81 ? 46.078 -1.068 4.979 1.00 27.52 78 ASP A O 1
ATOM 654 N N . ILE A 1 82 ? 46.314 -2.150 6.946 1.00 26.66 79 ILE A N 1
ATOM 655 C CA . ILE A 1 82 ? 45.644 -1.100 7.737 1.00 26.86 79 ILE A CA 1
ATOM 656 C C . ILE A 1 82 ? 46.408 0.255 7.688 1.00 27.63 79 ILE A 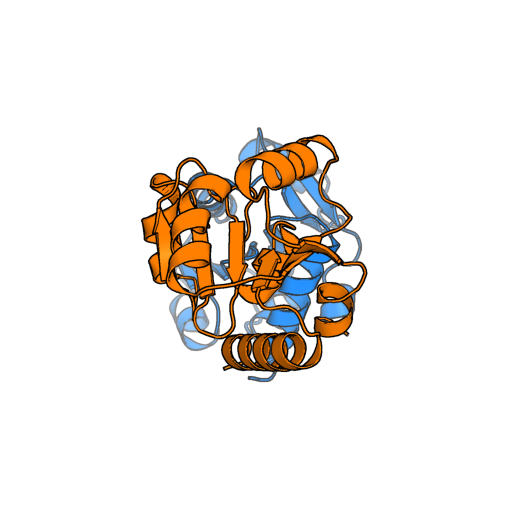C 1
ATOM 657 O O . ILE A 1 82 ? 45.807 1.338 7.673 1.00 26.05 79 ILE A O 1
ATOM 662 N N . VAL A 1 83 ? 47.739 0.150 7.713 1.00 28.87 80 VAL A N 1
ATOM 663 C CA . VAL A 1 83 ? 48.682 1.273 7.633 1.00 29.67 80 VAL A CA 1
ATOM 664 C C . VAL A 1 83 ? 48.376 2.178 6.404 1.00 27.54 80 VAL A C 1
ATOM 665 O O . VAL A 1 83 ? 48.334 3.393 6.518 1.00 26.16 80 VAL A O 1
ATOM 669 N N . LYS A 1 84 ? 48.125 1.603 5.249 1.00 27.33 81 LYS A N 1
ATOM 670 C CA . LYS A 1 84 ? 47.718 2.425 4.116 1.00 26.56 81 LYS A CA 1
ATOM 671 C C . LYS A 1 84 ? 46.500 3.306 4.423 1.00 24.71 81 LYS A C 1
ATOM 672 O O . LYS A 1 84 ? 46.465 4.475 4.078 1.00 24.16 81 LYS A O 1
ATOM 678 N N . PHE A 1 85 ? 45.479 2.706 5.016 1.00 23.48 82 PHE A N 1
ATOM 679 C CA . PHE A 1 85 ? 44.289 3.411 5.382 1.00 23.46 82 PHE A CA 1
ATOM 680 C C . PHE A 1 85 ? 44.565 4.554 6.315 1.00 24.09 82 PHE A C 1
ATOM 681 O O . PHE A 1 85 ? 44.057 5.677 6.126 1.00 24.15 82 PHE A O 1
ATOM 689 N N . VAL A 1 86 ? 45.346 4.274 7.338 1.00 23.88 83 VAL A N 1
ATOM 690 C CA . VAL A 1 86 ? 45.655 5.274 8.353 1.00 23.81 83 VAL A CA 1
ATOM 691 C C . VAL A 1 86 ? 46.339 6.521 7.747 1.00 24.85 83 VAL A C 1
ATOM 692 O O . VAL A 1 86 ? 46.021 7.649 8.082 1.00 25.06 83 VAL A O 1
ATOM 696 N N . GLU A 1 87 ? 47.299 6.279 6.891 1.00 25.69 84 GLU A N 1
ATOM 697 C CA . GLU A 1 87 ? 47.890 7.295 6.078 1.00 27.70 84 GLU A CA 1
ATOM 698 C C . GLU A 1 87 ? 46.982 8.004 5.123 1.00 27.16 84 GLU A C 1
ATOM 699 O O . GLU A 1 87 ? 46.935 9.227 5.139 1.00 27.51 84 GLU A O 1
ATOM 705 N N . VAL A 1 88 ? 46.264 7.253 4.294 1.00 26.05 85 VAL A N 1
ATOM 706 C CA . VAL A 1 88 ? 45.400 7.918 3.347 1.00 25.49 85 VAL A CA 1
ATOM 707 C C . VAL A 1 88 ? 44.407 8.809 4.106 1.00 27.33 85 VAL A C 1
ATOM 708 O O . VAL A 1 88 ? 44.259 10.001 3.759 1.00 29.15 85 VAL A O 1
ATOM 712 N N . ASP A 1 89 ? 43.774 8.263 5.137 1.00 27.75 86 ASP A N 1
ATOM 713 C CA . ASP A 1 89 ? 42.778 8.989 5.942 1.00 28.96 86 ASP A CA 1
ATOM 714 C C . ASP A 1 89 ? 43.384 9.923 6.978 1.00 29.03 86 ASP A C 1
ATOM 715 O O . ASP A 1 89 ? 42.693 10.673 7.623 1.00 29.43 86 ASP A O 1
ATOM 720 N N . LYS A 1 90 ? 44.684 9.918 7.107 1.00 31.09 87 LYS A N 1
ATOM 721 C CA . LYS A 1 90 ? 45.350 10.882 7.951 1.00 32.77 87 LYS A CA 1
ATOM 722 C C . LYS A 1 90 ? 44.926 10.712 9.441 1.00 32.75 87 LYS A C 1
ATOM 723 O O . LYS A 1 90 ? 44.648 11.687 10.128 1.00 32.73 87 LYS A O 1
ATOM 729 N N . LEU A 1 91 ? 44.864 9.489 9.939 1.00 32.62 88 LEU A N 1
ATOM 730 C CA . LEU A 1 91 ? 44.313 9.265 11.284 1.00 32.51 88 LEU A CA 1
ATOM 731 C C . LEU A 1 91 ? 45.474 9.417 12.265 1.00 32.16 88 LEU A C 1
ATOM 732 O O . LEU A 1 91 ? 46.600 9.243 11.888 1.00 33.05 88 LEU A O 1
ATOM 737 N N . GLU A 1 92 ? 45.214 9.760 13.520 1.00 32.69 89 GLU A N 1
ATOM 738 C CA . GLU A 1 92 ? 46.298 9.910 14.468 1.00 33.60 89 GLU A CA 1
ATOM 739 C C . GLU A 1 92 ? 46.354 8.887 15.630 1.00 32.47 89 GLU A C 1
ATOM 740 O O . GLU A 1 92 ? 47.415 8.401 15.991 1.00 34.17 89 GLU A O 1
ATOM 746 N N . THR A 1 93 ? 45.215 8.616 16.241 1.00 31.52 90 THR A N 1
ATOM 747 C CA . THR A 1 93 ? 45.144 7.818 17.407 1.00 29.75 90 THR A CA 1
ATOM 748 C C . THR A 1 93 ? 44.383 6.521 17.101 1.00 28.17 90 THR A C 1
ATOM 749 O O . THR A 1 93 ? 43.153 6.486 16.820 1.00 27.51 90 THR A O 1
ATOM 753 N N . ILE A 1 94 ? 45.151 5.438 17.193 1.00 27.34 91 ILE A N 1
ATOM 754 C CA . ILE A 1 94 ? 44.692 4.075 16.944 1.00 25.65 91 ILE A CA 1
ATOM 755 C C . ILE A 1 94 ? 44.545 3.386 18.325 1.00 24.00 91 ILE A C 1
ATOM 756 O O . ILE A 1 94 ? 45.486 3.290 19.114 1.00 23.48 91 ILE A O 1
ATOM 761 N N . GLY A 1 95 ? 43.324 3.016 18.658 1.00 22.00 92 GLY A N 1
ATOM 762 C CA . GLY A 1 95 ? 43.084 2.258 19.850 1.00 20.78 92 GLY A CA 1
ATOM 763 C C . GLY A 1 95 ? 43.405 0.799 19.640 1.00 19.04 92 GLY A C 1
ATOM 764 O O . GLY A 1 95 ? 43.272 0.270 18.544 1.00 18.62 92 GLY A O 1
ATOM 765 N N . PHE A 1 96 ? 43.832 0.123 20.689 1.00 17.46 93 PHE A N 1
ATOM 766 C CA . PHE A 1 96 ? 43.972 -1.370 20.625 1.00 16.12 93 PHE A CA 1
ATOM 767 C C . PHE A 1 96 ? 43.590 -1.937 21.984 1.00 16.05 93 PHE A C 1
ATOM 768 O O . PHE A 1 96 ? 43.611 -1.231 22.953 1.00 15.73 93 PHE A O 1
ATOM 776 N N . ASP A 1 97 ? 43.242 -3.207 22.026 1.00 15.56 94 ASP A N 1
ATOM 777 C CA . ASP A 1 97 ? 42.857 -3.867 23.251 1.00 16.55 94 ASP A CA 1
ATOM 778 C C . ASP A 1 97 ? 44.061 -4.239 24.140 1.00 15.11 94 ASP A C 1
ATOM 779 O O . ASP A 1 97 ? 45.058 -4.803 23.696 1.00 15.41 94 ASP A O 1
ATOM 784 N N . ASN A 1 98 ? 43.970 -3.849 25.395 1.00 14.07 95 ASN A N 1
ATOM 785 C CA . ASN A 1 98 ? 45.111 -3.941 26.296 1.00 13.95 95 ASN A CA 1
ATOM 786 C C . ASN A 1 98 ? 45.389 -5.344 26.797 1.00 13.26 95 ASN A C 1
ATOM 787 O O . ASN A 1 98 ? 46.355 -5.565 27.476 1.00 11.62 95 ASN A O 1
ATOM 792 N N . GLN A 1 99 ? 44.552 -6.279 26.394 1.00 14.12 96 GLN A N 1
ATOM 793 C CA . GLN A 1 99 ? 44.794 -7.664 26.634 1.00 15.21 96 GLN A CA 1
ATOM 794 C C . GLN A 1 99 ? 45.636 -8.260 25.504 1.00 15.77 96 GLN A C 1
ATOM 795 O O . GLN A 1 99 ? 45.978 -9.432 25.574 1.00 17.26 96 GLN A O 1
ATOM 801 N N . VAL A 1 100 ? 46.011 -7.510 24.471 1.00 14.80 97 VAL A N 1
ATOM 802 C CA . VAL A 1 100 ? 47.098 -8.066 23.637 1.00 14.59 97 VAL A CA 1
ATOM 803 C C . VAL A 1 100 ? 48.390 -8.291 24.475 1.00 13.78 97 VAL A C 1
ATOM 804 O O . VAL A 1 100 ? 48.557 -7.688 25.511 1.00 13.27 97 VAL A O 1
ATOM 808 N N . SER A 1 101 ? 49.260 -9.181 23.987 1.00 12.43 98 SER A N 1
ATOM 809 C CA . SER A 1 101 ? 50.516 -9.451 24.602 1.00 11.40 98 SER A CA 1
ATOM 810 C C . SER A 1 101 ? 51.422 -8.233 24.325 1.00 10.75 98 SER A C 1
ATOM 811 O O . SER A 1 101 ? 51.211 -7.469 23.366 1.00 9.82 98 SER A O 1
ATOM 814 N N . PHE A 1 102 ? 52.431 -8.088 25.184 1.00 8.85 99 PHE A N 1
ATOM 815 C CA . PHE A 1 102 ? 53.377 -7.026 25.044 1.00 9.40 99 PHE A CA 1
ATOM 816 C C . PHE A 1 102 ? 54.208 -7.229 23.760 1.00 8.92 99 PHE A C 1
ATOM 817 O O . PHE A 1 102 ? 54.484 -6.279 23.062 1.00 7.67 99 PHE A O 1
ATOM 825 N N . ALA A 1 103 ? 54.553 -8.473 23.427 1.00 9.60 100 ALA A N 1
ATOM 826 C CA . ALA A 1 103 ? 55.195 -8.750 22.126 1.00 11.91 100 ALA A CA 1
ATOM 827 C C . ALA A 1 103 ? 54.336 -8.232 20.944 1.00 12.38 100 ALA A C 1
ATOM 828 O O . ALA A 1 103 ? 54.809 -7.531 20.054 1.00 14.22 100 ALA A O 1
ATOM 830 N N . TYR A 1 104 ? 53.040 -8.504 20.983 1.00 14.19 101 TYR A N 1
ATOM 831 C CA . TYR A 1 104 ? 52.167 -8.009 19.931 1.00 14.64 101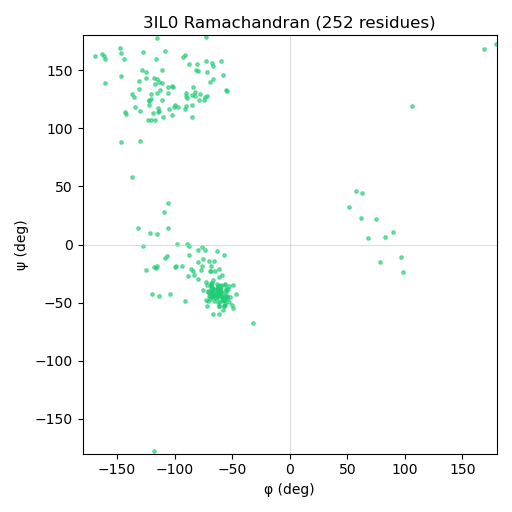 TYR A CA 1
ATOM 832 C C . TYR A 1 104 ? 52.148 -6.488 19.922 1.00 14.87 101 TYR A C 1
ATOM 833 O O . TYR A 1 104 ? 52.205 -5.856 18.890 1.00 16.25 101 TYR A O 1
ATOM 842 N N . TYR A 1 105 ? 52.046 -5.859 21.079 1.00 15.93 102 TYR A N 1
ATOM 843 C CA . TYR A 1 105 ? 52.184 -4.382 21.109 1.00 15.39 102 TYR A CA 1
ATOM 844 C C . TYR A 1 105 ? 53.498 -3.927 20.491 1.00 15.44 102 TYR A C 1
ATOM 845 O O . TYR A 1 105 ? 53.507 -2.944 19.823 1.00 16.86 102 TYR A O 1
ATOM 854 N N . GLN A 1 106 ? 54.602 -4.633 20.709 1.00 15.88 103 GLN A N 1
ATOM 855 C CA . GLN A 1 106 ? 55.889 -4.249 20.085 1.00 16.79 103 GLN A CA 1
ATOM 856 C C . GLN A 1 106 ? 55.768 -4.304 18.583 1.00 17.84 103 GLN A C 1
ATOM 857 O O . GLN A 1 106 ? 56.226 -3.393 17.955 1.00 17.45 103 GLN A O 1
ATOM 863 N N . ALA A 1 107 ? 55.115 -5.319 18.012 1.00 19.88 104 ALA A N 1
ATOM 864 C CA . ALA A 1 107 ? 54.827 -5.298 16.538 1.00 20.44 104 ALA A CA 1
ATOM 865 C C . ALA A 1 107 ? 54.016 -4.086 16.092 1.00 21.28 104 ALA A C 1
ATOM 866 O O . ALA A 1 107 ? 54.365 -3.478 15.113 1.00 21.55 104 ALA A O 1
ATOM 868 N N . LEU A 1 108 ? 52.989 -3.684 16.842 1.00 21.58 105 LEU A N 1
ATOM 869 C CA . LEU A 1 108 ? 52.235 -2.460 16.524 1.00 21.16 105 LEU A CA 1
ATOM 870 C C . LEU A 1 108 ? 53.067 -1.203 16.599 1.00 22.38 105 LEU A C 1
ATOM 871 O O . LEU A 1 108 ? 52.837 -0.227 15.813 1.00 20.54 105 LEU A O 1
ATOM 876 N N . GLN A 1 109 ? 53.951 -1.133 17.590 1.00 23.66 106 GLN A N 1
ATOM 877 C CA . GLN A 1 109 ? 54.811 0.055 17.685 1.00 25.80 106 GLN A CA 1
ATOM 878 C C . GLN A 1 109 ? 55.691 0.184 16.438 1.00 26.26 106 GLN A C 1
ATOM 879 O O . GLN A 1 109 ? 55.900 1.291 15.961 1.00 26.77 106 GLN A O 1
ATOM 885 N N . ALA A 1 110 ? 56.155 -0.936 15.888 1.00 26.34 107 ALA A N 1
ATOM 886 C CA . ALA A 1 110 ? 56.980 -0.876 14.689 1.00 27.60 107 ALA A CA 1
ATOM 887 C C . ALA A 1 110 ? 56.085 -0.489 13.479 1.00 29.07 107 ALA A C 1
ATOM 888 O O . ALA A 1 110 ? 56.320 0.520 12.785 1.00 31.45 107 ALA A O 1
ATOM 890 N N . ILE A 1 111 ? 54.997 -1.210 13.261 1.00 28.57 108 ILE A N 1
ATOM 891 C CA . ILE A 1 111 ? 54.203 -0.958 12.102 1.00 28.09 108 ILE A CA 1
ATOM 892 C C . ILE A 1 111 ? 53.597 0.417 12.087 1.00 28.33 108 ILE A C 1
ATOM 893 O O . ILE A 1 111 ? 53.408 0.991 11.018 1.00 28.95 108 ILE A O 1
ATOM 898 N N . PHE A 1 112 ? 53.240 0.937 13.250 1.00 28.04 109 PHE A N 1
ATOM 899 C CA . PHE A 1 112 ? 52.533 2.182 13.341 1.00 27.95 109 PHE A CA 1
ATOM 900 C C . PHE A 1 112 ? 53.416 3.256 13.908 1.00 28.91 109 PHE A C 1
ATOM 901 O O . PHE A 1 112 ? 52.960 4.233 14.441 1.00 28.09 109 PHE A O 1
ATOM 909 N N . GLU A 1 113 ? 54.701 3.139 13.702 1.00 32.74 110 GLU A N 1
ATOM 910 C CA . GLU A 1 113 ? 55.641 4.148 14.216 1.00 35.20 110 GLU A CA 1
ATOM 911 C C . GLU A 1 113 ? 55.216 5.519 13.699 1.00 35.50 110 GLU A C 1
ATOM 912 O O . GLU A 1 113 ? 54.875 5.660 12.542 1.00 35.52 110 GLU A O 1
ATOM 918 N N . GLY A 1 114 ? 55.164 6.513 14.566 1.00 36.33 111 GLY A N 1
ATOM 919 C CA . GLY A 1 114 ? 54.716 7.848 14.182 1.00 35.79 111 GLY A CA 1
ATOM 920 C C . GLY A 1 114 ? 53.268 8.169 14.457 1.00 36.69 111 GLY A C 1
ATOM 921 O O . GLY A 1 114 ? 52.860 9.329 14.292 1.00 37.64 111 GLY A O 1
ATOM 922 N N . TYR A 1 115 ? 52.470 7.158 14.824 1.00 35.99 112 TYR A N 1
ATOM 923 C CA . TYR A 1 115 ? 51.096 7.355 15.252 1.00 35.35 112 TYR A CA 1
ATOM 924 C C . TYR A 1 115 ? 50.962 7.119 16.756 1.00 34.60 112 TYR A C 1
ATOM 925 O O . TYR A 1 115 ? 51.821 6.579 17.367 1.00 34.47 112 TYR A O 1
ATOM 934 N N . THR A 1 116 ? 49.848 7.510 17.345 1.00 34.05 113 THR A N 1
ATOM 935 C CA . THR A 1 116 ? 49.646 7.349 18.770 1.00 32.97 113 THR A CA 1
ATOM 936 C C . THR A 1 116 ? 48.833 6.063 18.918 1.00 30.52 113 THR A C 1
ATOM 937 O O . THR A 1 116 ? 47.729 5.962 18.370 1.00 30.93 113 THR A O 1
ATOM 941 N N . LEU A 1 117 ? 49.397 5.075 19.597 1.00 27.75 114 LEU A N 1
ATOM 942 C CA . LEU A 1 117 ? 48.689 3.863 20.002 1.00 25.42 114 LEU A CA 1
ATOM 943 C C . LEU A 1 117 ? 48.075 4.088 21.377 1.00 24.89 114 LEU A C 1
ATOM 944 O O . LEU A 1 117 ? 48.741 4.528 22.327 1.00 24.50 114 LEU A O 1
ATOM 949 N N . SER A 1 118 ? 46.800 3.779 21.496 1.00 23.36 115 SER A N 1
ATOM 950 C CA . SER A 1 118 ? 46.047 4.100 22.705 1.00 22.77 115 SER A CA 1
ATOM 951 C C . SER A 1 118 ? 45.429 2.816 23.307 1.00 20.37 115 SER A C 1
ATOM 952 O O . SER A 1 118 ? 44.510 2.250 22.751 1.00 17.90 115 SER A O 1
ATOM 955 N N . PRO A 1 119 ? 45.970 2.345 24.422 1.00 19.53 116 PRO A N 1
ATOM 956 C CA . PRO A 1 119 ? 45.437 1.106 24.958 1.00 20.33 116 PRO A CA 1
ATOM 957 C C . PRO A 1 119 ? 44.031 1.294 25.510 1.00 21.28 116 PRO A C 1
ATOM 958 O O . PRO A 1 119 ? 43.759 2.284 26.172 1.00 22.44 116 PRO A O 1
ATOM 962 N N . GLN A 1 120 ? 43.167 0.335 25.278 1.00 22.12 117 GLN A N 1
ATOM 963 C CA . GLN A 1 120 ? 41.766 0.407 25.714 1.00 23.23 117 GLN A CA 1
ATOM 964 C C . GLN A 1 120 ? 41.432 -0.695 26.714 1.00 24.45 117 GLN A C 1
ATOM 965 O O . GLN A 1 120 ? 41.867 -1.818 26.562 1.00 23.51 117 GLN A O 1
ATOM 971 N N . THR A 1 121 ? 40.677 -0.368 27.759 1.00 27.25 118 THR A N 1
ATOM 972 C CA . THR A 1 121 ? 40.170 -1.369 28.693 1.00 29.09 118 THR A CA 1
ATOM 973 C C . THR A 1 121 ? 38.721 -1.721 28.424 1.00 30.98 118 THR A C 1
ATOM 974 O O . THR A 1 121 ? 37.851 -0.871 28.550 1.00 31.98 118 THR A O 1
ATOM 978 N N . ASN A 1 122 ? 38.462 -2.984 28.099 1.00 32.26 119 ASN A N 1
ATOM 979 C CA . ASN A 1 122 ? 37.110 -3.473 27.895 1.00 32.66 119 ASN A CA 1
ATOM 980 C C . ASN A 1 122 ? 36.237 -2.664 26.931 1.00 32.46 119 ASN A C 1
ATOM 981 O O . ASN A 1 122 ? 35.043 -2.560 27.145 1.00 31.90 119 ASN A O 1
ATOM 986 N N . PHE A 1 123 ? 36.802 -2.050 25.902 1.00 32.30 120 PHE A N 1
ATOM 987 C CA . PHE A 1 123 ? 35.986 -1.218 24.981 1.00 32.31 120 PHE A CA 1
ATOM 988 C C . PHE A 1 123 ? 34.846 -2.054 24.390 1.00 33.46 120 PHE A C 1
ATOM 989 O O . PHE A 1 123 ? 33.687 -1.645 24.371 1.00 32.03 120 PHE A O 1
ATOM 997 N N . MET A 1 124 ? 35.208 -3.242 23.914 1.00 35.23 121 MET A N 1
ATOM 998 C CA . MET A 1 124 ? 34.261 -4.179 23.290 1.00 37.66 121 MET A CA 1
ATOM 999 C C . MET A 1 124 ? 33.256 -4.779 24.241 1.00 39.23 121 MET A C 1
ATOM 1000 O O . MET A 1 124 ? 32.237 -5.308 23.784 1.00 39.38 121 MET A O 1
ATOM 1005 N N . GLU A 1 125 ? 33.555 -4.706 25.539 1.00 41.52 122 GLU A N 1
ATOM 1006 C CA . GLU A 1 125 ? 32.765 -5.360 26.592 1.00 43.07 122 GLU A CA 1
ATOM 1007 C C . GLU A 1 125 ? 31.336 -4.835 26.688 1.00 43.62 122 GLU A C 1
ATOM 1008 O O . GLU A 1 125 ? 30.395 -5.607 26.780 1.00 43.39 122 GLU A O 1
ATOM 1014 N N . GLU A 1 126 ? 31.177 -3.522 26.657 1.00 44.99 123 GLU A N 1
ATOM 1015 C CA . GLU A 1 126 ? 29.832 -2.894 26.651 1.00 45.94 123 GLU A CA 1
ATOM 1016 C C . GLU A 1 126 ? 29.116 -3.224 25.383 1.00 45.85 123 GLU A C 1
ATOM 1017 O O . GLU A 1 126 ? 27.953 -3.635 25.387 1.00 45.95 123 GLU A O 1
ATOM 1023 N N . LEU A 1 127 ? 29.817 -3.039 24.277 1.00 45.75 124 LEU A N 1
ATOM 1024 C CA . LEU A 1 127 ? 29.206 -3.344 23.002 1.00 45.36 124 LEU A CA 1
ATOM 1025 C C . LEU A 1 127 ? 28.691 -4.785 23.041 1.00 44.40 124 LEU A C 1
ATOM 1026 O O . LEU A 1 127 ? 27.578 -5.037 22.609 1.00 43.40 124 LEU A O 1
ATOM 1031 N N . ARG A 1 128 ? 29.492 -5.721 23.561 1.00 43.80 125 ARG A N 1
ATOM 1032 C CA . ARG A 1 128 ? 29.067 -7.123 23.651 1.00 44.05 125 ARG A CA 1
ATOM 1033 C C . ARG A 1 128 ? 27.891 -7.337 24.616 1.00 43.31 125 ARG A C 1
ATOM 1034 O O . ARG A 1 128 ? 27.282 -8.382 24.563 1.00 42.73 125 ARG A O 1
ATOM 1042 N N . MET A 1 129 ? 27.564 -6.367 25.467 1.00 42.86 126 MET A N 1
ATOM 1043 C CA . MET A 1 129 ? 26.396 -6.497 26.359 1.00 43.75 126 MET A CA 1
ATOM 1044 C C . MET A 1 129 ? 25.104 -6.024 25.685 1.00 43.59 126 MET A C 1
ATOM 1045 O O . MET A 1 129 ? 25.105 -5.720 24.463 1.00 44.06 126 MET A O 1
ATOM 1050 N N . ASN B 1 2 ? 18.418 7.376 6.314 1.00 31.91 -1 ASN B N 1
ATOM 1051 C CA . ASN B 1 2 ? 17.280 7.967 7.086 1.00 31.03 -1 ASN B CA 1
ATOM 1052 C C . ASN B 1 2 ? 17.567 8.466 8.503 1.00 28.73 -1 ASN B C 1
ATOM 1053 O O . ASN B 1 2 ? 16.853 9.354 8.962 1.00 28.50 -1 ASN B O 1
ATOM 1058 N N . ALA B 1 3 ? 18.550 7.888 9.206 1.00 26.09 0 ALA B N 1
ATOM 1059 C CA . ALA B 1 3 ? 18.875 8.299 10.578 1.00 24.30 0 ALA B CA 1
ATOM 1060 C C . ALA B 1 3 ? 19.451 9.718 10.537 1.00 22.65 0 ALA B C 1
ATOM 1061 O O . ALA B 1 3 ? 19.024 10.556 11.294 1.00 23.70 0 ALA B O 1
ATOM 1063 N N . MET B 1 4 ? 20.368 9.967 9.601 1.00 20.51 1 MET B N 1
ATOM 1064 C CA . MET B 1 4 ? 20.889 11.325 9.325 1.00 19.19 1 MET B CA 1
ATOM 1065 C C . MET B 1 4 ? 19.801 12.339 8.962 1.00 18.26 1 MET B C 1
ATOM 1066 O O . MET B 1 4 ? 19.786 13.435 9.502 1.00 17.32 1 MET B O 1
ATOM 1071 N N . GLN B 1 5 ? 18.890 11.980 8.053 1.00 18.22 2 GLN B N 1
ATOM 1072 C CA . GLN B 1 5 ? 17.808 12.876 7.667 1.00 17.77 2 GLN B CA 1
ATOM 1073 C C . GLN B 1 5 ? 16.902 13.245 8.865 1.00 18.07 2 GLN B C 1
ATOM 1074 O O . GLN B 1 5 ? 16.417 14.382 8.989 1.00 17.32 2 GLN B O 1
ATOM 1080 N N . ARG B 1 6 ? 16.651 12.280 9.732 1.00 19.09 3 ARG B N 1
ATOM 1081 C CA . ARG B 1 6 ? 15.816 12.534 10.964 1.00 20.17 3 ARG B CA 1
ATOM 1082 C C . ARG B 1 6 ? 16.552 13.467 11.899 1.00 18.86 3 ARG B C 1
ATOM 1083 O O . ARG B 1 6 ? 15.953 14.399 12.430 1.00 18.81 3 ARG B O 1
ATOM 1091 N N . ARG B 1 7 ? 17.863 13.301 12.050 1.00 17.94 4 ARG B N 1
ATOM 1092 C CA . ARG B 1 7 ? 18.595 14.352 12.800 1.00 19.21 4 ARG B CA 1
ATOM 1093 C C . ARG B 1 7 ? 18.424 15.743 12.222 1.00 18.04 4 ARG B C 1
ATOM 1094 O O . ARG B 1 7 ? 18.226 16.702 12.967 1.00 20.29 4 ARG B O 1
ATOM 1102 N N . LEU B 1 8 ? 18.527 15.873 10.910 1.00 16.54 5 LEU B N 1
ATOM 1103 C CA . LEU B 1 8 ? 18.475 17.205 10.311 1.00 16.10 5 LEU B CA 1
ATOM 1104 C C . LEU B 1 8 ? 17.084 17.834 10.499 1.00 15.49 5 LEU B C 1
ATOM 1105 O O . LEU B 1 8 ? 16.946 19.038 10.669 1.00 12.56 5 LEU B O 1
ATOM 1110 N N . GLU B 1 9 ? 16.069 17.019 10.390 1.00 16.66 6 GLU B N 1
ATOM 1111 C CA . GLU B 1 9 ? 14.720 17.511 10.578 1.00 19.55 6 GLU B CA 1
ATOM 1112 C C . GLU B 1 9 ? 14.437 17.955 12.049 1.00 18.62 6 GLU B C 1
ATOM 1113 O O . GLU B 1 9 ? 13.760 18.940 12.283 1.00 18.42 6 GLU B O 1
ATOM 1119 N N . ARG B 1 10 ? 14.919 17.184 13.007 1.00 19.77 7 ARG B N 1
ATOM 1120 C CA . ARG B 1 10 ? 14.926 17.576 14.458 1.00 20.93 7 ARG B CA 1
ATOM 1121 C C . ARG B 1 10 ? 15.710 18.906 14.587 1.00 20.71 7 ARG B C 1
ATOM 1122 O O . ARG B 1 10 ? 15.172 19.916 15.090 1.00 19.21 7 ARG B O 1
ATOM 1130 N N . PHE B 1 11 ? 16.886 18.985 13.949 1.00 19.34 8 PHE B N 1
ATOM 1131 C CA . PHE B 1 11 ? 17.596 20.247 14.044 1.00 18.38 8 PHE B CA 1
ATOM 1132 C C . PHE B 1 11 ? 16.714 21.347 13.469 1.00 17.65 8 PHE B C 1
ATOM 1133 O O . PHE B 1 11 ? 16.682 22.465 14.002 1.00 17.67 8 PHE B O 1
ATOM 1141 N N . ASP B 1 12 ? 16.012 21.061 12.376 1.00 17.60 9 ASP B N 1
ATOM 1142 C CA . ASP B 1 12 ? 15.345 22.132 11.653 1.00 19.43 9 ASP B CA 1
ATOM 1143 C C . ASP B 1 12 ? 14.186 22.597 12.562 1.00 19.26 9 ASP B C 1
ATOM 1144 O O . ASP B 1 12 ? 13.966 23.815 12.738 1.00 18.40 9 ASP B O 1
ATOM 1149 N N . ALA B 1 13 ? 13.501 21.642 13.185 1.00 19.18 10 ALA B N 1
ATOM 1150 C CA . ALA B 1 13 ? 12.380 21.996 14.115 1.00 21.07 10 ALA B CA 1
ATO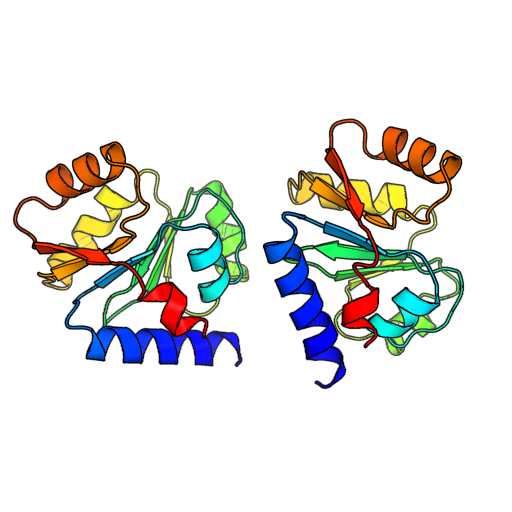M 1151 C C . ALA B 1 13 ? 12.885 22.778 15.385 1.00 22.43 10 ALA B C 1
ATOM 1152 O O . ALA B 1 13 ? 12.325 23.795 15.756 1.00 22.41 10 ALA B O 1
ATOM 1154 N N . LYS B 1 14 ? 13.963 22.312 16.010 1.00 22.20 11 LYS B N 1
ATOM 1155 C CA . LYS B 1 14 ? 14.530 23.052 17.080 1.00 23.71 11 LYS B CA 1
ATOM 1156 C C . LYS B 1 14 ? 14.907 24.502 16.687 1.00 23.14 11 LYS B C 1
ATOM 1157 O O . LYS B 1 14 ? 14.748 25.410 17.491 1.00 24.69 11 LYS B O 1
ATOM 1163 N N . LEU B 1 15 ? 15.355 24.737 15.449 1.00 21.37 12 LEU B N 1
ATOM 1164 C CA . LEU B 1 15 ? 15.769 26.078 15.061 1.00 20.42 12 LEU B CA 1
ATOM 1165 C C . LEU B 1 15 ? 14.560 26.966 14.946 1.00 19.90 12 LEU B C 1
ATOM 1166 O O . LEU B 1 15 ? 14.586 28.168 15.259 1.00 18.38 12 LEU B O 1
ATOM 1171 N N . VAL B 1 16 ? 13.502 26.401 14.403 1.00 22.38 13 VAL B N 1
ATOM 1172 C CA . VAL B 1 16 ? 12.248 27.167 14.275 1.00 23.86 13 VAL B CA 1
ATOM 1173 C C . VAL B 1 16 ? 11.819 27.634 15.668 1.00 25.13 13 VAL B C 1
ATOM 1174 O O . VAL B 1 16 ? 11.713 28.799 15.959 1.00 26.14 13 VAL B O 1
ATOM 1178 N N . GLN B 1 17 ? 11.675 26.668 16.535 1.00 26.09 14 GLN B N 1
ATOM 1179 C CA . GLN B 1 17 ? 11.329 26.876 17.937 1.00 27.50 14 GLN B CA 1
ATOM 1180 C C . GLN B 1 17 ? 12.212 27.866 18.704 1.00 26.97 14 GLN B C 1
ATOM 1181 O O . GLN B 1 17 ? 11.697 28.531 19.617 1.00 26.86 14 GLN B O 1
ATOM 1187 N N . SER B 1 18 ? 13.524 27.888 18.390 1.00 24.23 15 SER B N 1
ATOM 1188 C CA . SER B 1 18 ? 14.533 28.651 19.170 1.00 23.34 15 SER B CA 1
ATOM 1189 C C . SER B 1 18 ? 14.390 30.163 19.008 1.00 21.74 15 SER B C 1
ATOM 1190 O O . SER B 1 18 ? 14.989 30.916 19.777 1.00 21.63 15 SER B O 1
ATOM 1193 N N . GLY B 1 19 ? 13.631 30.624 18.022 1.00 20.33 16 GLY B N 1
ATOM 1194 C CA . GLY B 1 19 ? 13.696 32.065 17.649 1.00 19.78 16 GLY B CA 1
ATOM 1195 C C . GLY B 1 19 ? 14.883 32.521 16.804 1.00 20.45 16 GLY B C 1
ATOM 1196 O O . GLY B 1 19 ? 14.893 33.639 16.262 1.00 21.81 16 GLY B O 1
ATOM 1197 N N . LEU B 1 20 ? 15.925 31.705 16.706 1.00 19.17 17 LEU B N 1
ATOM 1198 C CA . LEU B 1 20 ? 17.083 32.097 15.902 1.00 18.70 17 LEU B CA 1
ATOM 1199 C C . LEU B 1 20 ? 16.758 32.049 14.389 1.00 17.74 17 LEU B C 1
ATOM 1200 O O . LEU B 1 20 ? 15.975 31.215 13.927 1.00 17.47 17 LEU B O 1
ATOM 1205 N N . ASP B 1 21 ? 17.381 32.921 13.617 1.00 17.07 18 ASP B N 1
ATOM 1206 C CA . ASP B 1 21 ? 17.335 32.794 12.175 1.00 16.85 18 ASP B CA 1
ATOM 1207 C C . ASP B 1 21 ? 18.415 31.849 11.609 1.00 15.65 18 ASP B C 1
ATOM 1208 O O . ASP B 1 21 ? 18.309 31.461 10.515 1.00 15.17 18 ASP B O 1
ATOM 1213 N N . ALA B 1 22 ? 19.497 31.583 12.338 1.00 15.13 19 ALA B N 1
ATOM 1214 C CA . ALA B 1 22 ? 20.548 30.722 11.896 1.00 13.46 19 ALA B CA 1
ATOM 1215 C C . ALA B 1 22 ? 21.363 30.332 13.125 1.00 14.42 19 ALA B C 1
ATOM 1216 O O . ALA B 1 22 ? 21.283 30.970 14.162 1.00 13.96 19 ALA B O 1
ATOM 1218 N N . LEU B 1 23 ? 22.163 29.283 12.959 1.00 14.88 20 LEU B N 1
ATOM 1219 C CA . LEU B 1 23 ? 23.102 28.802 13.921 1.00 15.04 20 LEU B CA 1
ATOM 1220 C C . LEU B 1 23 ? 24.389 28.465 13.220 1.00 14.28 20 LEU B C 1
ATOM 1221 O O . LEU B 1 23 ? 24.394 27.821 12.192 1.00 13.73 20 LEU B O 1
ATOM 1226 N N . LEU B 1 24 ? 25.465 29.010 13.778 1.00 14.04 21 LEU B N 1
ATOM 1227 C CA . LEU B 1 24 ? 26.803 28.710 13.441 1.00 14.19 21 LEU B CA 1
ATOM 1228 C C . LEU B 1 24 ? 27.276 27.560 14.353 1.00 13.71 21 LEU B C 1
ATOM 1229 O O . LEU B 1 24 ? 27.265 27.691 15.570 1.00 14.12 21 LEU B O 1
ATOM 1234 N N . VAL B 1 25 ? 27.598 2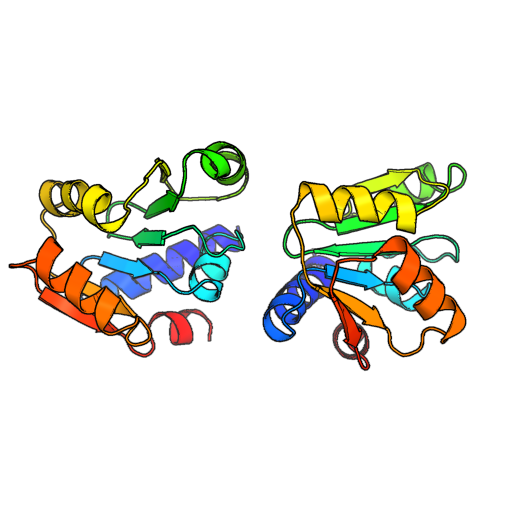6.416 13.726 1.00 13.54 22 VAL B N 1
ATOM 1235 C CA . VAL B 1 25 ? 28.068 25.180 14.367 1.00 11.99 22 VAL B CA 1
ATOM 1236 C C . VAL B 1 25 ? 29.537 24.953 14.027 1.00 11.66 22 VAL B C 1
ATOM 1237 O O . VAL B 1 25 ? 29.876 24.691 12.909 1.00 10.72 22 VAL B O 1
ATOM 1241 N N . THR B 1 26 ? 30.379 25.115 15.021 1.00 12.60 23 THR B N 1
ATOM 1242 C CA . THR B 1 26 ? 31.811 25.123 14.909 1.00 13.31 23 THR B CA 1
ATOM 1243 C C . THR B 1 26 ? 32.407 23.949 15.674 1.00 15.71 23 THR B C 1
ATOM 1244 O O . THR B 1 26 ? 33.537 23.590 15.408 1.00 17.74 23 THR B O 1
ATOM 1248 N N . GLY B 1 27 ? 31.706 23.353 16.617 1.00 18.65 24 GLY B N 1
ATOM 1249 C CA . GLY B 1 27 ? 32.311 22.263 17.458 1.00 21.92 24 GLY B CA 1
ATOM 1250 C C . GLY B 1 27 ? 32.501 20.981 16.632 1.00 24.27 24 GLY B C 1
ATOM 1251 O O . GLY B 1 27 ? 31.538 20.548 15.948 1.00 25.01 24 GLY B O 1
ATOM 1252 N N . GLN B 1 28 ? 33.710 20.405 16.624 1.00 24.19 25 GLN B N 1
ATOM 1253 C CA . GLN B 1 28 ? 33.976 19.142 15.847 1.00 25.27 25 GLN B CA 1
ATOM 1254 C C . GLN B 1 28 ? 32.915 18.031 16.024 1.00 24.18 25 GLN B C 1
ATOM 1255 O O . GLN B 1 28 ? 32.460 17.363 15.048 1.00 25.46 25 GLN B O 1
ATOM 1261 N N . ASN B 1 29 ? 32.502 17.865 17.262 1.00 23.21 26 ASN B N 1
ATOM 1262 C CA . ASN B 1 29 ? 31.568 16.852 17.585 1.00 23.49 26 ASN B CA 1
ATOM 1263 C C . ASN B 1 29 ? 30.210 17.273 17.142 1.00 20.74 26 ASN B C 1
ATOM 1264 O O . ASN B 1 29 ? 29.425 16.426 16.696 1.00 20.51 26 ASN B O 1
ATOM 1269 N N . ASN B 1 30 ? 29.900 18.551 17.306 1.00 17.44 27 ASN B N 1
ATOM 1270 C CA . ASN B 1 30 ? 28.609 19.002 16.858 1.00 17.29 27 ASN B CA 1
ATOM 1271 C C . ASN B 1 30 ? 28.487 18.790 15.329 1.00 15.74 27 ASN B C 1
ATOM 1272 O O . ASN B 1 30 ? 27.466 18.323 14.871 1.00 17.21 27 ASN B O 1
ATOM 1277 N N . ILE B 1 31 ? 29.546 19.057 14.599 1.00 13.65 28 ILE B N 1
ATOM 1278 C CA . ILE B 1 31 ? 29.528 18.985 13.159 1.00 15.20 28 ILE B CA 1
ATOM 1279 C C . ILE B 1 31 ? 29.377 17.493 12.723 1.00 16.47 28 ILE B C 1
ATOM 1280 O O . ILE B 1 31 ? 28.558 17.180 11.836 1.00 15.92 28 ILE B O 1
ATOM 1285 N N . TYR B 1 32 ? 30.121 16.601 13.413 1.00 16.59 29 TYR B N 1
ATOM 1286 C CA . TYR B 1 32 ? 30.108 15.168 13.160 1.00 16.44 29 TYR B CA 1
ATOM 1287 C C . TYR B 1 32 ? 28.713 14.659 13.397 1.00 17.17 29 TYR B C 1
ATOM 1288 O O . TYR B 1 32 ? 28.191 13.918 12.560 1.00 16.95 29 TYR B O 1
ATOM 1297 N N . TYR B 1 33 ? 28.059 15.118 14.464 1.00 16.46 30 TYR B N 1
ATOM 1298 C CA . TYR B 1 33 ? 26.712 14.689 14.715 1.00 17.90 30 TYR B CA 1
ATOM 1299 C C . TYR B 1 33 ? 25.741 15.041 13.565 1.00 19.08 30 TYR B C 1
ATOM 1300 O O . TYR B 1 33 ? 24.877 14.223 13.204 1.00 18.64 30 TYR B O 1
ATOM 1309 N N . LEU B 1 34 ? 25.868 16.247 12.985 1.00 18.61 31 LEU B N 1
ATOM 1310 C CA . LEU B 1 34 ? 24.979 16.622 11.884 1.00 17.84 31 LEU B CA 1
ATOM 1311 C C . LEU B 1 34 ? 25.416 16.094 10.481 1.00 16.90 31 LEU B C 1
ATOM 1312 O O . LEU B 1 34 ? 24.601 16.043 9.540 1.00 16.34 31 LEU B O 1
ATOM 1317 N N . THR B 1 35 ? 26.709 15.854 10.293 1.00 16.90 32 THR B N 1
ATOM 1318 C CA . THR B 1 35 ? 27.233 15.625 8.979 1.00 16.83 32 THR B CA 1
ATOM 1319 C C . THR B 1 35 ? 27.841 14.273 8.760 1.00 19.76 32 THR B C 1
ATOM 1320 O O . THR B 1 35 ? 28.115 13.906 7.628 1.00 19.94 32 THR B O 1
ATOM 1324 N N . ASP B 1 36 ? 28.191 13.600 9.840 1.00 23.69 33 ASP B N 1
ATOM 1325 C CA . ASP B 1 36 ? 28.987 12.418 9.800 1.00 26.13 33 ASP B CA 1
ATOM 1326 C C . ASP B 1 36 ? 30.375 12.590 9.226 1.00 27.14 33 ASP B C 1
ATOM 1327 O O . ASP B 1 36 ? 30.960 11.627 8.830 1.00 27.58 33 ASP B O 1
ATOM 1332 N N . PHE B 1 37 ? 30.903 13.805 9.246 1.00 28.92 34 PHE B N 1
ATOM 1333 C CA . PHE B 1 37 ? 32.257 14.099 8.855 1.00 31.32 34 PHE B CA 1
ATOM 1334 C C . PHE B 1 37 ? 33.005 14.523 10.052 1.00 31.46 34 PHE B C 1
ATOM 1335 O O . PHE B 1 37 ? 32.560 15.427 10.804 1.00 30.93 34 PHE B O 1
ATOM 1343 N N . TRP B 1 38 ? 34.196 13.938 10.207 1.00 32.27 35 TRP B N 1
ATOM 1344 C CA . TRP B 1 38 ? 35.009 14.206 11.362 1.00 32.66 35 TRP B CA 1
ATOM 1345 C C . TRP B 1 38 ? 36.257 14.995 11.000 1.00 34.34 35 TRP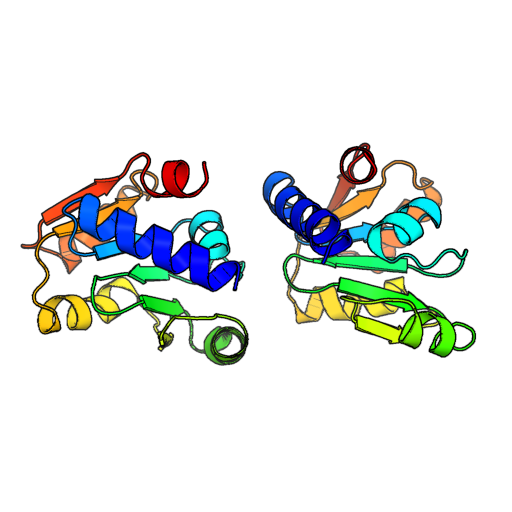 B C 1
ATOM 1346 O O . TRP B 1 38 ? 37.040 14.564 10.193 1.00 34.51 35 TRP B O 1
ATOM 1357 N N . GLY B 1 39 ? 36.457 16.138 11.640 1.00 35.32 36 GLY B N 1
ATOM 1358 C CA . GLY B 1 39 ? 37.526 17.003 11.202 1.00 35.73 36 GLY B CA 1
ATOM 1359 C C . GLY B 1 39 ? 37.595 18.244 12.027 1.00 36.48 36 GLY B C 1
ATOM 1360 O O . GLY B 1 39 ? 36.724 18.520 12.861 1.00 36.65 36 GLY B O 1
ATOM 1361 N N . THR B 1 40 ? 38.648 19.011 11.776 1.00 38.02 37 THR B N 1
ATOM 1362 C CA . THR B 1 40 ? 38.831 20.298 12.447 1.00 38.68 37 THR B CA 1
ATOM 1363 C C . THR B 1 40 ? 38.920 21.441 11.415 1.00 37.39 37 THR B C 1
ATOM 1364 O O . THR B 1 40 ? 39.251 22.589 11.765 1.00 37.23 37 THR B O 1
ATOM 1368 N N . ASN B 1 41 ? 38.621 21.148 10.157 1.00 35.76 38 ASN B N 1
ATOM 1369 C CA . ASN B 1 41 ? 38.628 22.202 9.183 1.00 35.48 38 ASN B CA 1
ATOM 1370 C C . ASN B 1 41 ? 37.249 22.785 8.823 1.00 31.82 38 ASN B C 1
ATOM 1371 O O . ASN B 1 41 ? 37.213 23.852 8.307 1.00 35.39 38 ASN B O 1
ATOM 1376 N N . ALA B 1 42 ? 36.142 22.139 9.071 1.00 25.53 39 ALA B N 1
ATOM 1377 C CA . ALA B 1 42 ? 34.892 22.645 8.557 1.00 21.57 39 ALA B CA 1
ATOM 1378 C C . ALA B 1 42 ? 34.135 23.574 9.535 1.00 18.21 39 ALA B C 1
ATOM 1379 O O . ALA B 1 42 ? 34.320 23.532 10.717 1.00 16.14 39 ALA B O 1
ATOM 1381 N N . THR B 1 43 ? 33.218 24.354 8.985 1.00 16.38 40 THR B N 1
ATOM 1382 C CA . THR B 1 43 ? 32.268 25.137 9.675 1.00 14.79 40 THR B CA 1
ATOM 1383 C C . THR B 1 43 ? 30.906 24.861 9.065 1.00 14.33 40 THR B C 1
ATOM 1384 O O . THR B 1 43 ? 30.806 24.751 7.826 1.00 14.15 40 THR B O 1
ATOM 1388 N N . VAL B 1 44 ? 29.862 24.784 9.897 1.00 12.48 41 VAL B N 1
ATOM 1389 C CA . VAL B 1 44 ? 28.523 24.545 9.496 1.00 11.65 41 VAL B CA 1
ATOM 1390 C C . VAL B 1 44 ? 27.677 25.762 9.812 1.00 11.61 41 VAL B C 1
ATOM 1391 O O . VAL B 1 44 ? 27.866 26.424 10.815 1.00 13.13 41 VAL B O 1
ATOM 1395 N N . PHE B 1 45 ? 26.743 26.079 8.925 1.00 12.14 42 PHE B N 1
ATOM 1396 C CA . PHE B 1 45 ? 25.912 27.238 9.067 1.00 12.59 42 PHE B CA 1
ATOM 1397 C C . PHE B 1 45 ? 24.541 26.882 8.563 1.00 12.39 42 PHE B C 1
ATOM 1398 O O . PHE B 1 45 ? 24.413 26.549 7.438 1.00 11.12 42 PHE B O 1
ATOM 1406 N N . ILE B 1 46 ? 23.553 26.863 9.458 1.00 12.45 43 ILE B N 1
ATOM 1407 C CA . ILE B 1 46 ? 22.245 26.416 9.129 1.00 13.39 43 ILE B CA 1
ATOM 1408 C C . ILE B 1 46 ? 21.227 27.535 9.367 1.00 15.94 43 ILE B C 1
ATOM 1409 O O . ILE B 1 46 ? 21.243 28.211 10.409 1.00 16.04 43 ILE B O 1
ATOM 1414 N N . THR B 1 47 ? 20.407 27.769 8.334 1.00 17.65 44 THR B N 1
ATOM 1415 C CA . THR B 1 47 ? 19.319 28.756 8.340 1.00 17.99 44 THR B CA 1
ATOM 1416 C C . THR B 1 47 ? 18.032 27.967 8.134 1.00 18.49 44 THR B C 1
ATOM 1417 O O . THR B 1 47 ? 18.011 26.708 8.060 1.00 16.50 44 THR B O 1
ATOM 1421 N N . LYS B 1 48 ? 16.939 28.686 8.068 1.00 18.75 45 LYS B N 1
ATOM 1422 C CA . LYS B 1 48 ? 15.641 28.056 7.784 1.00 20.07 45 LYS B CA 1
ATOM 1423 C C . LYS B 1 48 ? 15.487 27.696 6.303 1.00 19.43 45 LYS B C 1
ATOM 1424 O O . LYS B 1 48 ? 14.697 26.852 5.988 1.00 21.76 45 LYS B O 1
ATOM 1430 N N . ASN B 1 49 ? 16.283 28.279 5.425 1.00 19.09 46 ASN B N 1
ATOM 1431 C CA . ASN B 1 49 ? 16.283 27.975 3.990 1.00 19.61 46 ASN B CA 1
ATOM 1432 C C . ASN B 1 49 ? 17.343 27.018 3.454 1.00 17.76 46 ASN B C 1
ATOM 1433 O O . ASN B 1 49 ? 17.192 26.570 2.297 1.00 15.99 46 ASN B O 1
ATOM 1438 N N . ARG B 1 50 ? 18.446 26.798 4.208 1.00 16.44 47 ARG B N 1
ATOM 1439 C CA . ARG B 1 50 ? 19.584 26.062 3.675 1.00 15.31 47 ARG B CA 1
ATOM 1440 C C . ARG B 1 50 ? 20.533 25.524 4.767 1.00 13.91 47 ARG B C 1
ATOM 1441 O O . ARG B 1 50 ? 20.478 25.958 5.895 1.00 13.70 47 ARG B O 1
ATOM 1449 N N . ARG B 1 51 ? 21.374 24.561 4.401 1.00 11.63 48 ARG B N 1
ATOM 1450 C CA . ARG B 1 51 ? 22.360 23.997 5.263 1.00 12.16 48 ARG B CA 1
ATOM 1451 C C . ARG B 1 51 ? 23.657 24.025 4.505 1.00 12.54 48 ARG B C 1
ATOM 1452 O O . ARG B 1 51 ? 23.746 23.377 3.468 1.00 13.42 48 ARG B O 1
ATOM 1460 N N . LEU B 1 52 ? 24.617 24.810 5.005 1.00 12.56 49 LEU B N 1
ATOM 1461 C CA . LEU B 1 52 ? 25.945 24.967 4.455 1.00 12.15 49 LEU B CA 1
ATOM 1462 C C . LEU B 1 52 ? 27.047 24.251 5.276 1.00 12.87 49 LEU B C 1
ATOM 1463 O O . LEU B 1 52 ? 27.092 24.331 6.481 1.00 11.81 49 LEU B O 1
ATOM 1468 N N . PHE B 1 53 ? 27.938 23.566 4.574 1.00 12.67 50 PHE B N 1
ATOM 1469 C CA . PHE B 1 53 ? 29.090 22.947 5.112 1.00 12.23 50 PHE B CA 1
ATOM 1470 C C . PHE B 1 53 ? 30.233 23.590 4.391 1.00 12.08 50 PHE B C 1
ATOM 1471 O O . PHE B 1 53 ? 30.449 23.364 3.176 1.00 12.68 50 PHE B O 1
ATOM 1479 N N . LEU B 1 54 ? 30.934 24.434 5.096 1.00 11.61 51 LEU B N 1
ATOM 1480 C CA . LEU B 1 54 ? 32.068 25.158 4.553 1.00 14.31 51 LEU B CA 1
ATOM 1481 C C . LEU B 1 54 ? 33.411 24.583 4.941 1.00 14.62 51 LEU B C 1
ATOM 1482 O O . LEU B 1 54 ? 33.663 24.357 6.118 1.00 16.93 51 LEU B O 1
ATOM 1487 N N . THR B 1 55 ? 34.336 24.475 3.974 1.00 14.44 52 THR B N 1
ATOM 1488 C CA . THR B 1 55 ? 35.597 23.836 4.197 1.00 14.72 52 THR B CA 1
ATOM 1489 C C . THR B 1 55 ? 36.547 24.074 3.056 1.00 15.36 52 THR B C 1
ATOM 1490 O O . THR B 1 55 ? 36.152 24.498 1.953 1.00 12.50 52 THR B O 1
ATOM 1494 N N . ASP B 1 56 ? 37.834 23.838 3.354 1.00 17.12 53 ASP B N 1
ATOM 1495 C CA . ASP B 1 56 ? 38.939 24.118 2.458 1.00 18.70 53 ASP B CA 1
ATOM 1496 C C . ASP B 1 56 ? 38.718 23.355 1.163 1.00 17.53 53 ASP B C 1
ATOM 1497 O O . ASP B 1 56 ? 38.217 22.221 1.183 1.00 16.47 53 ASP B O 1
ATOM 1502 N N . SER B 1 57 ? 39.147 23.969 0.070 1.00 17.45 54 SER B N 1
ATOM 1503 C CA . SER B 1 57 ? 39.037 23.359 -1.299 1.00 18.96 54 SER B CA 1
ATOM 1504 C C . SER B 1 57 ? 39.561 21.938 -1.325 1.00 19.16 54 SER B C 1
ATOM 1505 O O . SER B 1 57 ? 39.006 21.115 -1.980 1.00 19.44 54 SER B O 1
ATOM 1508 N N . ARG B 1 58 ? 40.588 21.620 -0.569 1.00 18.68 55 ARG B N 1
ATOM 1509 C CA . ARG B 1 58 ? 41.021 20.274 -0.649 1.00 22.01 55 ARG B CA 1
ATOM 1510 C C . ARG B 1 58 ? 40.172 19.195 0.066 1.00 22.55 55 ARG B C 1
ATOM 1511 O O . ARG B 1 58 ? 40.367 18.075 -0.295 1.00 22.98 55 ARG B O 1
ATOM 1519 N N . TYR B 1 59 ? 39.200 19.514 0.955 1.00 22.14 56 TYR B N 1
ATOM 1520 C CA . TYR B 1 59 ? 38.285 18.522 1.497 1.00 22.65 56 TYR B CA 1
ATOM 1521 C C . TYR B 1 59 ? 36.929 18.453 0.813 1.00 24.18 56 TYR B C 1
ATOM 1522 O O . TYR B 1 59 ? 36.029 17.683 1.187 1.00 24.95 56 TYR B O 1
ATOM 1531 N N . THR B 1 60 ? 36.783 19.289 -0.173 1.00 23.71 57 THR B N 1
ATOM 1532 C CA . THR B 1 60 ? 35.535 19.565 -0.811 1.00 24.56 57 THR B CA 1
ATOM 1533 C C . THR B 1 60 ? 35.013 18.364 -1.613 1.00 25.68 57 THR B C 1
ATOM 1534 O O . THR B 1 60 ? 33.789 18.089 -1.594 1.00 25.54 57 THR B O 1
ATOM 1538 N N . LEU B 1 61 ? 35.925 17.597 -2.240 1.00 24.73 58 LEU B N 1
ATOM 1539 C CA . LEU B 1 61 ? 35.497 16.481 -3.085 1.00 25.79 58 LEU B CA 1
ATOM 1540 C C . LEU B 1 61 ? 35.000 15.360 -2.208 1.00 25.95 58 LEU B C 1
ATOM 1541 O O . LEU B 1 61 ? 33.990 14.813 -2.468 1.00 27.25 58 LEU B O 1
ATOM 1546 N N . ILE B 1 62 ? 35.741 15.004 -1.200 1.00 27.27 59 ILE B N 1
ATOM 1547 C CA . ILE B 1 62 ? 35.297 13.988 -0.261 1.00 29.00 59 ILE B CA 1
ATOM 1548 C C . ILE B 1 62 ? 33.971 14.394 0.514 1.00 28.46 59 ILE B C 1
ATOM 1549 O O . ILE B 1 62 ? 33.032 13.591 0.593 1.00 28.38 59 ILE B O 1
ATOM 1554 N N . ALA B 1 63 ? 33.843 15.659 0.925 1.00 26.16 60 ALA B N 1
ATOM 1555 C CA . ALA B 1 63 ? 32.621 16.120 1.604 1.00 25.47 60 ALA B CA 1
ATOM 1556 C C . ALA B 1 63 ? 31.392 16.002 0.687 1.00 25.31 60 ALA B C 1
ATOM 1557 O O . ALA B 1 63 ? 30.328 15.609 1.117 1.00 21.83 60 ALA B O 1
ATOM 1559 N N . LYS B 1 64 ? 31.550 16.346 -0.583 1.00 27.55 61 LYS B N 1
ATOM 1560 C CA . LYS B 1 64 ? 30.468 16.236 -1.542 1.00 29.70 61 LYS B CA 1
ATOM 1561 C C . LYS B 1 64 ? 29.951 14.767 -1.562 1.00 31.37 61 LYS B C 1
ATOM 1562 O O . LYS B 1 64 ? 28.756 14.540 -1.741 1.00 31.23 61 LYS B O 1
ATOM 1568 N N . GLN B 1 65 ? 30.815 13.786 -1.361 1.00 31.79 62 GLN B N 1
ATOM 1569 C CA . GLN B 1 65 ? 30.338 12.416 -1.486 1.00 33.80 62 GLN B CA 1
ATOM 1570 C C . GLN B 1 65 ? 29.802 11.896 -0.200 1.00 31.77 62 GLN B C 1
ATOM 1571 O O . GLN B 1 65 ? 28.984 11.002 -0.204 1.00 33.43 62 GLN B O 1
ATOM 1577 N N . SER B 1 66 ? 30.265 12.401 0.907 1.00 29.25 63 SER B N 1
ATOM 1578 C CA . SER B 1 66 ? 29.915 11.768 2.117 1.00 27.87 63 SER B CA 1
ATOM 1579 C C . SER B 1 66 ? 28.925 12.521 3.014 1.00 25.68 63 SER B C 1
ATOM 1580 O O . SER B 1 66 ? 28.433 11.943 3.964 1.00 26.57 63 SER B O 1
ATOM 1583 N N . VAL B 1 67 ? 28.624 13.787 2.757 1.00 22.84 64 VAL B N 1
ATOM 1584 C CA . VAL B 1 67 ? 27.779 14.583 3.654 1.00 19.53 64 VAL B CA 1
ATOM 1585 C C . VAL B 1 67 ? 26.342 14.723 3.133 1.00 20.27 64 VAL B C 1
ATOM 1586 O O . VAL B 1 67 ? 26.123 15.361 2.140 1.00 20.52 64 VAL B O 1
ATOM 1590 N N . HIS B 1 68 ? 25.350 14.117 3.793 1.00 18.81 65 HIS B N 1
ATOM 1591 C CA . HIS B 1 68 ? 23.988 14.161 3.303 1.00 17.05 65 HIS B CA 1
ATOM 1592 C C . HIS B 1 68 ? 23.320 15.477 3.780 1.00 14.46 65 HIS B C 1
ATOM 1593 O O . HIS B 1 68 ? 23.409 15.800 4.932 1.00 15.78 65 HIS B O 1
ATOM 1600 N N . GLY B 1 69 ? 22.593 16.174 2.911 1.00 12.67 66 GLY B N 1
ATOM 1601 C CA . GLY B 1 69 ? 21.694 17.236 3.254 1.00 12.64 66 GLY B CA 1
ATOM 1602 C C . GLY B 1 69 ? 22.241 18.651 3.316 1.00 14.18 66 GLY B C 1
ATOM 1603 O O . GLY B 1 69 ? 21.530 19.531 3.815 1.00 15.06 66 GLY B O 1
ATOM 1604 N N . PHE B 1 70 ? 23.475 18.887 2.845 1.00 11.50 67 PHE B N 1
ATOM 1605 C CA . PHE B 1 70 ? 24.135 20.206 2.921 1.00 12.65 67 PHE B CA 1
ATOM 1606 C C . PHE B 1 70 ? 24.667 20.645 1.537 1.00 12.83 67 PHE B C 1
ATOM 1607 O O . PHE B 1 70 ? 25.003 19.817 0.712 1.00 13.88 67 PHE B O 1
ATOM 1615 N N . ASP B 1 71 ? 24.728 21.945 1.277 1.00 13.74 68 ASP B N 1
ATOM 1616 C CA . ASP B 1 71 ? 25.485 22.486 0.187 1.00 15.45 68 ASP B CA 1
ATOM 1617 C C . ASP B 1 71 ? 26.917 22.569 0.710 1.00 16.67 68 ASP B C 1
ATOM 1618 O O . ASP B 1 71 ? 27.178 23.076 1.823 1.00 15.53 68 ASP B O 1
ATOM 1623 N N . ILE B 1 72 ? 27.841 22.004 -0.046 1.00 16.86 69 ILE B N 1
ATOM 1624 C CA . ILE B 1 72 ? 29.245 22.069 0.308 1.00 17.53 69 ILE B CA 1
ATOM 1625 C C . ILE B 1 72 ? 29.830 23.336 -0.311 1.00 17.38 69 ILE B C 1
ATOM 1626 O O . ILE B 1 72 ? 29.795 23.469 -1.502 1.00 15.29 69 ILE B O 1
ATOM 1631 N N . ILE B 1 73 ? 30.476 24.195 0.480 1.00 16.67 70 ILE B N 1
ATOM 1632 C CA . ILE B 1 73 ? 30.965 25.452 -0.028 1.00 15.68 70 ILE B CA 1
ATOM 1633 C C . ILE B 1 73 ? 32.466 25.505 0.207 1.00 15.72 70 ILE B C 1
ATOM 1634 O O . ILE B 1 73 ? 32.901 25.417 1.349 1.00 14.37 70 ILE B O 1
ATOM 1639 N N . GLU B 1 74 ? 33.247 25.727 -0.860 1.00 16.55 71 GLU B N 1
ATOM 1640 C CA . GLU B 1 74 ? 34.638 25.856 -0.728 1.00 17.57 71 GLU B CA 1
ATOM 1641 C C . GLU B 1 74 ? 34.912 27.211 -0.091 1.00 19.07 71 GLU B C 1
ATOM 1642 O O . GLU B 1 74 ? 34.431 28.197 -0.566 1.00 16.50 71 GLU B O 1
ATOM 1648 N N . SER B 1 75 ? 35.673 27.263 0.996 1.00 20.92 72 SER B N 1
ATOM 1649 C CA . SER B 1 75 ? 35.986 28.553 1.547 1.00 24.15 72 SER B CA 1
ATOM 1650 C C . SER B 1 75 ? 37.361 28.572 2.152 1.00 26.21 72 SER B C 1
ATOM 1651 O O . SER B 1 75 ? 37.751 27.598 2.793 1.00 26.68 72 SER B O 1
ATOM 1654 N N . LYS B 1 76 ? 38.053 29.699 2.037 1.00 28.92 73 LYS B N 1
ATOM 1655 C CA . LYS B 1 76 ? 39.249 29.889 2.838 1.00 31.77 73 LYS B CA 1
ATOM 1656 C C . LYS B 1 76 ? 38.925 30.617 4.124 1.00 32.02 73 LYS B C 1
ATOM 1657 O O . LYS B 1 76 ? 39.730 30.612 5.024 1.00 33.51 73 LYS B O 1
ATOM 1663 N N . ASP B 1 77 ? 37.777 31.285 4.183 1.00 30.85 74 ASP B N 1
ATOM 1664 C CA . ASP B 1 77 ? 37.395 32.059 5.354 1.00 30.11 74 ASP B CA 1
ATOM 1665 C C . ASP B 1 77 ? 35.895 32.021 5.558 1.00 26.77 74 ASP B C 1
ATOM 1666 O O . ASP B 1 77 ? 35.163 32.906 5.081 1.00 26.48 74 ASP B O 1
ATOM 1671 N N . PRO B 1 78 ? 35.440 31.017 6.284 1.00 23.35 75 PRO B N 1
ATOM 1672 C CA . PRO B 1 78 ? 34.021 30.753 6.356 1.00 22.73 75 PRO B CA 1
ATOM 1673 C C . PRO B 1 78 ? 33.151 31.938 6.778 1.00 20.17 75 PRO B C 1
ATOM 1674 O O . PRO B 1 78 ? 32.090 32.132 6.185 1.00 17.48 75 PRO B O 1
ATOM 1678 N N . LEU B 1 79 ? 33.631 32.742 7.712 1.00 18.81 76 LEU B N 1
ATOM 1679 C CA . LEU B 1 79 ? 32.800 33.798 8.251 1.00 19.79 76 LEU B CA 1
ATOM 1680 C C . LEU B 1 79 ? 32.485 34.816 7.160 1.00 21.30 76 LEU B C 1
ATOM 1681 O O . LEU B 1 79 ? 31.303 35.221 7.005 1.00 19.24 76 LEU B O 1
ATOM 1686 N N . LYS B 1 80 ? 33.512 35.162 6.380 1.00 22.21 77 LYS B N 1
ATOM 1687 C CA . LYS B 1 80 ? 33.366 36.138 5.309 1.00 24.45 77 LYS B CA 1
ATOM 1688 C C . LYS B 1 80 ? 32.563 35.536 4.175 1.00 24.43 77 LYS B C 1
ATOM 1689 O O . LYS B 1 80 ? 31.819 36.248 3.565 1.00 25.40 77 LYS B O 1
ATOM 1695 N N . ASP B 1 81 ? 32.710 34.231 3.897 1.00 24.10 78 ASP B N 1
ATOM 1696 C CA . ASP B 1 81 ? 31.870 33.584 2.882 1.00 24.61 78 ASP B CA 1
ATOM 1697 C C . ASP B 1 81 ? 30.416 33.446 3.245 1.00 23.54 78 ASP B C 1
ATOM 1698 O O . ASP B 1 81 ? 29.589 33.405 2.362 1.00 24.34 78 ASP B O 1
ATOM 1703 N N . ILE B 1 82 ? 30.078 33.459 4.542 1.00 20.91 79 ILE B N 1
ATOM 1704 C CA . ILE B 1 82 ? 28.720 33.270 5.030 1.00 19.62 79 ILE B CA 1
ATOM 1705 C C . ILE B 1 82 ? 27.932 34.585 4.995 1.00 20.75 79 ILE B C 1
ATOM 1706 O O . ILE B 1 82 ? 26.683 34.619 5.021 1.00 19.70 79 ILE B O 1
ATOM 1711 N N . VAL B 1 83 ? 28.669 35.696 5.000 1.00 20.54 80 VAL B N 1
ATOM 1712 C CA . VAL B 1 83 ? 28.077 37.030 5.006 1.00 19.77 80 VAL B CA 1
ATOM 1713 C C . VAL B 1 83 ? 27.040 37.116 3.901 1.00 19.02 80 VAL B C 1
ATOM 1714 O O . VAL B 1 83 ? 25.960 37.568 4.132 1.00 19.62 80 VAL B O 1
ATOM 1718 N N . LYS B 1 84 ? 27.413 36.750 2.683 1.00 19.08 81 LYS B N 1
ATOM 1719 C CA . LYS B 1 84 ? 26.501 36.849 1.550 1.00 20.26 81 LYS B CA 1
ATOM 1720 C C . LYS B 1 84 ? 25.184 36.109 1.751 1.00 19.54 81 LYS B C 1
ATOM 1721 O O . LYS B 1 84 ? 24.119 36.595 1.349 1.00 21.32 81 LYS B O 1
ATOM 1727 N N . PHE B 1 85 ? 25.263 34.949 2.391 1.00 18.77 82 PHE B N 1
ATOM 1728 C CA . PHE B 1 85 ? 24.077 34.118 2.713 1.00 19.07 82 PHE B CA 1
ATOM 1729 C C . PHE B 1 85 ? 23.231 34.837 3.732 1.00 17.65 82 PHE B C 1
ATOM 1730 O O . PHE B 1 85 ? 22.008 34.939 3.576 1.00 18.49 82 PHE B O 1
ATOM 1738 N N . VAL B 1 86 ? 23.899 35.490 4.673 1.00 18.88 83 VAL B N 1
ATOM 1739 C CA . VAL B 1 86 ? 23.239 36.290 5.684 1.00 19.29 83 VAL B CA 1
ATOM 1740 C C . VAL B 1 86 ? 22.478 37.444 5.098 1.00 20.15 83 VAL B C 1
ATOM 1741 O O . VAL B 1 86 ? 21.341 37.726 5.492 1.00 19.71 83 VAL B O 1
ATOM 1745 N N . GLU B 1 87 ? 23.103 38.121 4.150 1.00 21.72 84 GLU B N 1
ATOM 1746 C CA . GLU B 1 87 ? 22.488 39.272 3.452 1.00 23.11 84 GLU B CA 1
ATOM 1747 C C . GLU B 1 87 ? 21.335 38.908 2.538 1.00 23.04 84 GLU B C 1
ATOM 1748 O O . GLU B 1 87 ? 20.292 39.474 2.606 1.00 25.52 84 GLU B O 1
ATOM 1754 N N . VAL B 1 88 ? 21.514 37.909 1.733 1.00 24.10 85 VAL B N 1
ATOM 1755 C CA . VAL B 1 88 ? 20.542 37.508 0.748 1.00 24.87 85 VAL B CA 1
ATOM 1756 C C . VAL B 1 88 ? 19.294 36.915 1.443 1.00 25.63 85 VAL B C 1
ATOM 1757 O O . VAL B 1 88 ? 18.187 37.258 1.112 1.00 27.23 85 VAL B O 1
ATOM 1761 N N . ASP B 1 89 ? 19.487 36.069 2.432 1.00 25.17 86 ASP B N 1
ATOM 1762 C CA . ASP B 1 89 ? 18.409 35.592 3.252 1.00 24.81 86 ASP B CA 1
ATOM 1763 C C . ASP B 1 89 ? 17.880 36.621 4.238 1.00 25.08 86 ASP B C 1
ATOM 1764 O O . ASP B 1 89 ? 16.964 36.322 4.926 1.00 26.64 86 ASP B O 1
ATOM 1769 N N . LYS B 1 90 ? 18.442 37.811 4.376 1.00 24.27 87 LYS B N 1
ATOM 1770 C CA . LYS B 1 90 ? 17.846 38.810 5.309 1.00 23.79 87 LYS B CA 1
ATOM 1771 C C . LYS B 1 90 ? 17.728 38.335 6.747 1.00 22.93 87 LYS B C 1
ATOM 1772 O O . LYS B 1 90 ? 16.740 38.541 7.374 1.00 22.99 87 LYS B O 1
ATOM 1778 N N . LEU B 1 91 ? 18.778 37.734 7.290 1.00 23.10 88 LEU B N 1
ATOM 1779 C CA . LEU B 1 91 ? 18.764 37.248 8.638 1.00 23.18 88 LEU B CA 1
ATOM 1780 C C . LEU B 1 91 ? 19.019 38.395 9.571 1.00 22.64 88 LEU B C 1
ATOM 1781 O O . LEU B 1 91 ? 19.662 39.354 9.215 1.00 21.78 88 LEU B O 1
ATOM 1786 N N . GLU B 1 92 ? 18.552 38.259 10.796 1.00 23.41 89 GLU B N 1
ATOM 1787 C CA . GLU B 1 92 ? 18.858 39.227 11.845 1.00 24.64 89 GLU B CA 1
ATOM 1788 C C . GLU B 1 92 ? 19.599 38.604 13.034 1.00 23.75 89 GLU B C 1
ATOM 1789 O O . GLU B 1 92 ? 20.546 39.201 13.534 1.00 23.55 89 GLU B O 1
ATOM 1795 N N . THR B 1 93 ? 19.171 37.418 13.460 1.00 22.91 90 THR B N 1
ATOM 1796 C CA . THR B 1 93 ? 19.658 36.773 14.663 1.00 22.47 90 THR B CA 1
ATOM 1797 C C . THR B 1 93 ? 20.455 35.482 14.387 1.00 21.28 90 THR B C 1
ATOM 1798 O O . THR B 1 93 ? 19.867 34.506 13.910 1.00 22.40 90 THR B O 1
ATOM 1802 N N . ILE B 1 94 ? 21.760 35.489 14.704 1.00 19.20 91 ILE B N 1
ATOM 1803 C CA . ILE B 1 94 ? 22.656 34.379 14.514 1.00 16.95 91 ILE B CA 1
ATOM 1804 C C . ILE B 1 94 ? 23.168 33.828 15.858 1.00 16.05 91 ILE B C 1
ATOM 1805 O O . ILE B 1 94 ? 23.837 34.538 16.668 1.00 16.69 91 ILE B O 1
ATOM 1810 N N . GLY B 1 95 ? 22.838 32.576 16.116 1.00 14.69 92 GLY B N 1
ATOM 1811 C CA . GLY B 1 95 ? 23.348 31.870 17.266 1.00 14.17 92 GLY B CA 1
ATOM 1812 C C . GLY B 1 95 ? 24.755 31.321 17.023 1.00 14.97 92 GLY B C 1
ATOM 1813 O O . GLY B 1 95 ? 25.181 31.070 15.864 1.00 14.26 92 GLY B O 1
ATOM 1814 N N . PHE B 1 96 ? 25.532 31.226 18.106 1.00 13.46 93 PHE B N 1
ATOM 1815 C CA . PHE B 1 96 ? 26.843 30.607 18.026 1.00 12.42 93 PHE B CA 1
ATOM 1816 C C . PHE B 1 96 ? 27.141 29.896 19.346 1.00 12.74 93 PHE B C 1
ATOM 1817 O O . PHE B 1 96 ? 26.428 30.092 20.377 1.00 12.84 93 PHE B O 1
ATOM 1825 N N . ASP B 1 97 ? 28.131 29.024 19.352 1.00 12.09 94 ASP B N 1
ATOM 1826 C CA . ASP B 1 97 ? 28.431 28.223 20.541 1.00 13.70 94 ASP B CA 1
ATOM 1827 C C . ASP B 1 97 ? 29.220 29.075 21.575 1.00 14.44 94 ASP B C 1
ATOM 1828 O O . ASP B 1 97 ? 30.244 29.602 21.235 1.00 14.26 94 ASP B O 1
ATOM 1833 N N . ASN B 1 98 ? 28.736 29.202 22.823 1.00 14.22 95 ASN B N 1
ATOM 1834 C CA . ASN B 1 98 ? 29.426 29.948 23.837 1.00 14.08 95 ASN B CA 1
ATOM 1835 C C . ASN B 1 98 ? 30.807 29.378 24.213 1.00 15.90 95 ASN B C 1
ATOM 1836 O O . ASN B 1 98 ? 31.580 29.994 24.945 1.00 16.06 95 ASN B O 1
ATOM 1841 N N . GLN B 1 99 ? 31.135 28.232 23.655 1.00 16.12 96 GLN B N 1
ATOM 1842 C CA . GLN B 1 99 ? 32.443 27.658 23.815 1.00 16.83 96 GLN B CA 1
ATOM 1843 C C . GLN B 1 99 ? 33.423 28.111 22.751 1.00 15.29 96 GLN B C 1
ATOM 1844 O O . GLN B 1 99 ? 34.555 27.750 22.829 1.00 17.08 96 GLN B O 1
ATOM 1850 N N . VAL B 1 100 ? 33.053 28.943 21.825 1.00 14.18 97 VAL B N 1
ATOM 1851 C CA . VAL B 1 100 ? 34.051 29.506 20.902 1.00 13.38 97 VAL B CA 1
ATOM 1852 C C . VAL B 1 100 ? 34.963 30.414 21.718 1.00 12.78 97 VAL B C 1
ATOM 1853 O O . VAL B 1 100 ? 34.618 30.847 22.809 1.00 12.42 97 VAL B O 1
ATOM 1857 N N . SER B 1 101 ? 36.175 30.630 21.220 1.00 11.47 98 SER B N 1
ATOM 1858 C CA . SER B 1 101 ? 37.121 31.502 21.856 1.00 12.04 98 SER B CA 1
ATOM 1859 C C . SER B 1 101 ? 36.604 32.973 21.796 1.00 11.09 98 SER B C 1
ATOM 1860 O O . SER B 1 101 ? 35.884 3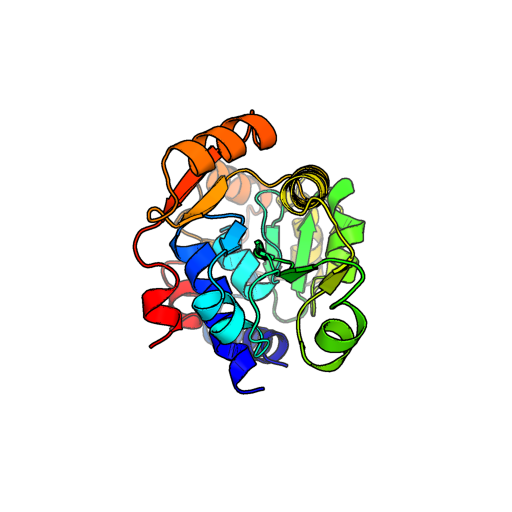3.388 20.852 1.00 9.56 98 SER B O 1
ATOM 1863 N N . PHE B 1 102 ? 37.031 33.762 22.748 1.00 9.13 99 PHE B N 1
ATOM 1864 C CA . PHE B 1 102 ? 36.770 35.171 22.640 1.00 9.82 99 PHE B CA 1
ATOM 1865 C C . PHE B 1 102 ? 37.272 35.788 21.337 1.00 10.15 99 PHE B C 1
ATOM 1866 O O . PHE B 1 102 ? 36.549 36.617 20.714 1.00 9.24 99 PHE B O 1
ATOM 1874 N N . ALA B 1 103 ? 38.471 35.363 20.897 1.00 11.07 100 ALA B N 1
ATOM 1875 C CA . ALA B 1 103 ? 39.072 35.853 19.605 1.00 11.25 100 ALA B CA 1
ATOM 1876 C C . ALA B 1 103 ? 38.078 35.607 18.471 1.00 12.02 100 ALA B C 1
ATOM 1877 O O . ALA B 1 103 ? 37.777 36.475 17.665 1.00 13.68 100 ALA B O 1
ATOM 1879 N N . TYR B 1 104 ? 37.487 34.426 18.460 1.00 12.31 101 TYR B N 1
ATOM 1880 C CA . TYR B 1 104 ? 36.603 34.082 17.405 1.00 11.14 101 TYR B CA 1
ATOM 1881 C C . TYR B 1 104 ? 35.338 34.929 17.452 1.00 12.76 101 TYR B C 1
ATOM 1882 O O . TYR B 1 104 ? 34.839 35.419 16.413 1.00 12.54 101 TYR B O 1
ATOM 1891 N N . TYR B 1 105 ? 34.815 35.141 18.659 1.00 11.12 102 TYR B N 1
ATOM 1892 C CA . TYR B 1 105 ? 33.708 36.026 18.825 1.00 11.55 102 TYR B CA 1
ATOM 1893 C C . TYR B 1 105 ? 34.020 37.472 18.431 1.00 11.99 102 TYR B C 1
ATOM 1894 O O . TYR B 1 105 ? 33.132 38.166 17.945 1.00 14.14 102 TYR B O 1
ATOM 1903 N N . GLN B 1 106 ? 35.225 37.950 18.668 1.00 12.48 103 GLN B N 1
ATOM 1904 C CA . GLN B 1 106 ? 35.631 39.229 18.094 1.00 14.75 103 GLN B CA 1
ATOM 1905 C C . GLN B 1 106 ? 35.596 39.189 16.567 1.00 15.44 103 GLN B C 1
ATOM 1906 O O . GLN B 1 106 ? 35.148 40.143 15.953 1.00 16.26 103 GLN B O 1
ATOM 1912 N N . ALA B 1 107 ? 35.987 38.091 15.936 1.00 16.54 104 ALA B N 1
ATOM 1913 C CA . ALA B 1 107 ? 35.837 38.016 14.446 1.00 16.53 104 ALA B CA 1
ATOM 1914 C C . ALA B 1 107 ? 34.359 38.104 14.055 1.00 17.01 104 ALA B C 1
ATOM 1915 O O . ALA B 1 107 ? 33.977 38.881 13.180 1.00 15.87 104 ALA B O 1
ATOM 1917 N N . LEU B 1 108 ? 33.509 37.390 14.772 1.00 17.88 105 LEU B N 1
ATOM 1918 C CA . LEU B 1 108 ? 32.114 37.484 14.476 1.00 18.43 105 LEU B CA 1
ATOM 1919 C C . LEU B 1 108 ? 31.559 38.879 14.682 1.00 19.65 105 LEU B C 1
ATOM 1920 O O . LEU B 1 108 ? 30.678 39.310 13.961 1.00 20.42 105 LEU B O 1
ATOM 1925 N N . GLN B 1 109 ? 31.938 39.533 15.766 1.00 21.26 106 GLN B N 1
ATOM 1926 C CA . GLN B 1 109 ? 31.437 40.884 16.002 1.00 21.70 106 GLN B CA 1
ATOM 1927 C C . GLN B 1 109 ? 31.810 41.828 14.847 1.00 21.42 106 GLN B C 1
ATOM 1928 O O . GLN B 1 109 ? 30.967 42.592 14.385 1.00 20.11 106 GLN B O 1
ATOM 1934 N N . ALA B 1 110 ? 33.076 41.773 14.425 1.00 21.04 107 ALA B N 1
ATOM 1935 C CA . ALA B 1 110 ? 33.557 42.600 13.345 1.00 22.04 107 ALA B CA 1
ATOM 1936 C C . ALA B 1 110 ? 32.750 42.227 12.079 1.00 23.64 107 ALA B C 1
ATOM 1937 O O . ALA B 1 110 ? 31.996 43.039 11.548 1.00 25.34 107 ALA B O 1
ATOM 1939 N N . ILE B 1 111 ? 32.816 40.977 11.661 1.00 24.62 108 ILE B N 1
ATOM 1940 C CA . ILE B 1 111 ? 32.176 40.587 10.415 1.00 25.33 108 ILE B CA 1
ATOM 1941 C C . ILE B 1 111 ? 30.662 40.753 10.455 1.00 26.43 108 ILE B C 1
ATOM 1942 O O . ILE B 1 111 ? 30.114 41.192 9.499 1.00 27.36 108 ILE B O 1
ATOM 1947 N N . PHE B 1 112 ? 29.977 40.472 11.561 1.00 26.78 109 PHE B N 1
ATOM 1948 C CA . PHE B 1 112 ? 28.511 40.637 11.606 1.00 26.28 109 PHE B CA 1
ATOM 1949 C C . PHE B 1 112 ? 28.073 41.837 12.384 1.00 26.46 109 PHE B C 1
ATOM 1950 O O . PHE B 1 112 ? 27.026 41.860 12.995 1.00 24.16 109 PHE B O 1
ATOM 1958 N N . GLU B 1 113 ? 28.846 42.896 12.287 1.00 28.35 110 GLU B N 1
ATOM 1959 C CA . GLU B 1 113 ? 28.459 44.135 12.920 1.00 30.16 110 GLU B CA 1
ATOM 1960 C C . GLU B 1 113 ? 27.080 44.530 12.460 1.00 29.91 110 GLU B C 1
ATOM 1961 O O . GLU B 1 113 ? 26.783 44.486 11.294 1.00 31.92 110 GLU B O 1
ATOM 1967 N N . GLY B 1 114 ? 26.211 44.876 13.381 1.00 30.33 111 GLY B N 1
ATOM 1968 C CA . GLY B 1 114 ? 24.840 45.200 13.031 1.00 30.09 111 GLY B CA 1
ATOM 1969 C C . GLY B 1 114 ? 23.816 44.083 13.227 1.00 29.42 111 GLY B C 1
ATOM 1970 O O . GLY B 1 114 ? 22.662 44.378 13.348 1.00 31.38 111 GLY B O 1
ATOM 1971 N N . TYR B 1 115 ? 24.220 42.818 13.235 1.00 27.13 112 TYR B N 1
ATOM 1972 C CA . TYR B 1 115 ? 23.305 41.695 13.448 1.00 25.19 112 TYR B CA 1
ATOM 1973 C C . TYR B 1 115 ? 23.252 41.389 14.927 1.00 24.46 112 TYR B C 1
ATOM 1974 O O . TYR B 1 115 ? 24.107 41.850 15.659 1.00 25.14 112 TYR B O 1
ATOM 1983 N N . THR B 1 116 ? 22.255 40.656 15.389 1.00 22.90 113 THR B N 1
ATOM 1984 C CA . THR B 1 116 ? 22.226 40.188 16.762 1.00 21.86 113 THR B CA 1
ATOM 1985 C C . THR B 1 116 ? 22.887 38.831 16.899 1.00 21.05 113 THR B C 1
ATOM 1986 O O . THR B 1 116 ? 22.466 37.858 16.298 1.00 21.64 113 THR B O 1
ATOM 1990 N N . LEU B 1 117 ? 23.930 38.757 17.684 1.00 20.60 114 LEU B N 1
ATOM 1991 C CA . LEU B 1 117 ? 24.673 37.562 17.893 1.00 19.82 114 LEU B CA 1
ATOM 1992 C C . LEU B 1 117 ? 24.244 36.941 19.203 1.00 20.77 114 LEU B C 1
ATOM 1993 O O . LEU B 1 117 ? 24.380 37.519 20.251 1.00 21.31 114 LEU B O 1
ATOM 1998 N N . SER B 1 118 ? 23.739 35.721 19.172 1.00 21.04 115 SER B N 1
ATOM 19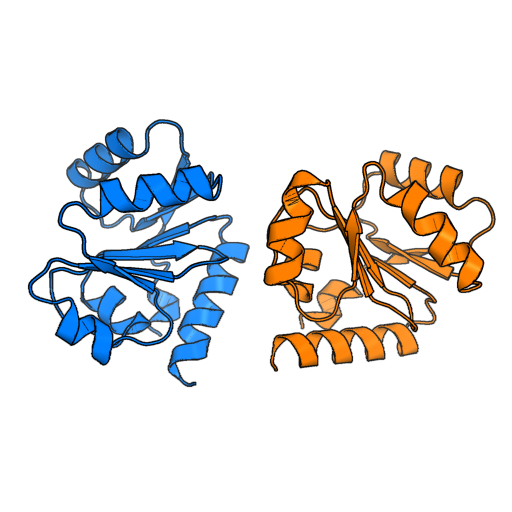99 C CA . SER B 1 118 ? 23.195 35.138 20.385 1.00 18.93 115 SER B CA 1
ATOM 2000 C C . SER B 1 118 ? 23.919 33.873 20.901 1.00 17.51 115 SER B C 1
ATOM 2001 O O . SER B 1 118 ? 23.752 32.825 20.326 1.00 16.29 115 SER B O 1
ATOM 2004 N N . PRO B 1 119 ? 24.702 33.960 22.010 1.00 15.62 116 PRO B N 1
ATOM 2005 C CA . PRO B 1 119 ? 25.428 32.790 22.423 1.00 15.67 116 PRO B CA 1
ATOM 2006 C C . PRO B 1 119 ? 24.543 31.648 22.906 1.00 16.44 116 PRO B C 1
ATOM 2007 O O . PRO B 1 119 ? 23.562 31.854 23.550 1.00 16.61 116 PRO B O 1
ATOM 2011 N N . GLN B 1 120 ? 24.900 30.414 22.590 1.00 17.89 117 GLN B N 1
ATOM 2012 C CA . GLN B 1 120 ? 24.077 29.289 22.894 1.00 17.68 117 GLN B CA 1
ATOM 2013 C C . GLN B 1 120 ? 24.823 28.474 23.902 1.00 20.58 117 GLN B C 1
ATOM 2014 O O . GLN B 1 120 ? 26.026 28.282 23.798 1.00 19.44 117 GLN B O 1
ATOM 2020 N N . THR B 1 121 ? 24.061 27.972 24.854 1.00 23.04 118 THR B N 1
ATOM 2021 C CA . THR B 1 121 ? 24.527 27.039 25.802 1.00 27.29 118 THR B CA 1
ATOM 2022 C C . THR B 1 121 ? 24.101 25.563 25.601 1.00 29.40 118 THR B C 1
ATOM 2023 O O . THR B 1 121 ? 24.889 24.665 25.801 1.00 31.88 118 THR B O 1
ATOM 2027 N N . ASN B 1 122 ? 22.872 25.271 25.252 1.00 30.91 119 ASN B N 1
ATOM 2028 C CA . ASN B 1 122 ? 22.469 23.851 25.256 1.00 32.26 119 ASN B CA 1
ATOM 2029 C C . ASN B 1 122 ? 21.734 23.365 23.997 1.00 32.39 119 ASN B C 1
ATOM 2030 O O . ASN B 1 122 ? 21.113 22.309 23.997 1.00 33.79 119 ASN B O 1
ATOM 2035 N N . PHE B 1 123 ? 21.772 24.132 22.920 1.00 32.96 120 PHE B N 1
ATOM 2036 C CA . PHE B 1 123 ? 20.933 23.818 21.713 1.00 32.28 120 PHE B CA 1
ATOM 2037 C C . PHE B 1 123 ? 21.410 22.429 21.220 1.00 32.15 120 PHE B C 1
ATOM 2038 O O . PHE B 1 123 ? 20.605 21.495 21.116 1.00 31.57 120 PHE B O 1
ATOM 2046 N N . MET B 1 124 ? 22.719 22.289 21.004 1.00 32.38 121 MET B N 1
ATOM 2047 C CA . MET B 1 124 ? 23.248 21.055 20.450 1.00 33.01 121 MET B CA 1
ATOM 2048 C C . MET B 1 124 ? 23.162 19.959 21.472 1.00 34.84 121 MET B C 1
ATOM 2049 O O . MET B 1 124 ? 22.761 18.864 21.143 1.00 34.48 121 MET B O 1
ATOM 2054 N N . GLU B 1 125 ? 23.457 20.242 22.742 1.00 38.50 122 GLU B N 1
ATOM 2055 C CA . GLU B 1 125 ? 23.377 19.161 23.759 1.00 40.21 122 GLU B CA 1
ATOM 2056 C C . GLU B 1 125 ? 21.942 18.635 23.933 1.00 40.18 122 GLU B C 1
ATOM 2057 O O . GLU B 1 125 ? 21.731 17.448 23.998 1.00 39.83 122 GLU B O 1
ATOM 2063 N N . GLU B 1 126 ? 20.953 19.503 23.927 1.00 41.32 123 GLU B N 1
ATOM 2064 C CA . GLU B 1 126 ? 19.551 19.057 23.950 1.00 42.58 123 GLU B CA 1
ATOM 2065 C C . GLU B 1 126 ? 19.064 18.313 22.706 1.00 43.21 123 GLU B C 1
ATOM 2066 O O . GLU B 1 126 ? 18.143 17.482 22.790 1.00 42.67 123 GLU B O 1
ATOM 2072 N N . LEU B 1 127 ? 19.639 18.648 21.552 1.00 44.14 124 LEU B N 1
ATOM 2073 C CA . LEU B 1 127 ? 19.330 17.938 20.301 1.00 44.93 124 LEU B CA 1
ATOM 2074 C C . LEU B 1 127 ? 19.858 16.511 20.411 1.00 45.46 124 LEU B C 1
ATOM 2075 O O . LEU B 1 127 ? 19.177 15.551 20.059 1.00 44.72 124 LEU B O 1
ATOM 2080 N N . ARG B 1 128 ? 21.067 16.382 20.938 1.00 46.72 125 ARG B N 1
ATOM 2081 C CA . ARG B 1 128 ? 21.629 15.065 21.257 1.00 48.38 125 ARG B CA 1
ATOM 2082 C C . ARG B 1 128 ? 20.868 14.204 22.306 1.00 49.68 125 ARG B C 1
ATOM 2083 O O . ARG B 1 128 ? 21.078 13.009 22.304 1.00 51.28 125 ARG B O 1
ATOM 2091 N N . MET B 1 129 ? 20.026 14.763 23.192 1.00 50.64 126 MET B N 1
ATOM 2092 C CA . MET B 1 129 ? 19.486 14.000 24.388 1.00 51.37 126 MET B CA 1
ATOM 2093 C C . MET B 1 129 ? 18.074 13.427 24.163 1.00 51.85 126 MET B C 1
ATOM 2094 O O . MET B 1 129 ? 17.785 12.871 23.088 1.00 52.67 126 MET B O 1
#

B-factor: mean 31.53, std 15.02, range [6.9, 75.43]

Sequence (256 aa):
NAMQRRLERFDAKLVQSGLDALLVTGQNNIYYLTDFWGTNATVFITKNRRLFLTDSRYTLIAKQSVHGFDIIESKDPLKDIVKFVEVDKLETIGFDNQVSFAYYQALQAIFEGYTLSPQTNFMEELRMNAMQRRLERFDAKLVQSGLDALLVTGQNNIYYLTDFWGTNATVFITKNRRLFLTDSRYTLIAKQSVHGFDIIESKDPLKDIVKFVEVDKLETIGFDNQVSFAYYQALQAIFEGYTLSPQTNFMEELRM

Foldseek 3Di:
DVLVVLVVVLLVLCVVVVFQKEKDADQVLVCSNFVDRDHAWIWMDGNPAIAIEGAPVCQVVSVPRGPRHDYYHDPDVLLVVLVVCVVVVGAEYEYEPPDDVVVVVVVCVSVPPGHYHYDYCSSVVSSD/DVLVVLVVLLLVLCVVVPFQKEKDQDQVLCCSNFVDGDNFWIWMDGNVFIEIEGAPVCQVVSVPRGPGHDYHHDPDVLLVCLVVCVVVVGAEYEYEPPDDVVVVVVNCVSVPRGHYHYDDCSSVVSVD

CATH classification: 3.40.350.10

Organism: Streptococcus thermophilus (strain ATCC BAA-250 / LMG 18311) (NCBI:txid264199)

InterPro domains:
  IPR000587 Creatinase, N-terminal [PF01321] (4-127)
  IPR000994 Peptidase M24 [PF00557] (135-337)
  IPR001131 Peptidase M24B, X-Pro dipeptidase/aminopeptidase P, conserved site [PS00491] (284-296)
  IPR029149 Creatinase/Aminopeptidase P/Spt16, N-terminal [G3DSA:3.40.350.10] (1-127)
  IPR029149 Creatinase/Aminopeptidase P/Spt16, N-terminal [SSF53092] (1-126)
  IPR036005 Creatinase/aminopeptidase-like [G3DSA:3.90.230.10] (128-353)
  IPR036005 Creatinase/aminopeptidase-like [SSF55920] (126-353)
  IPR050659 Peptidase M24B family [PTHR46112] (1-352)

Radius of gyration: 21.13 Å; Cα contacts (8 Å, |Δi|>4): 369; chains: 2; bounding box: 46×64×32 Å

Secondary structure (DSSP, 8-state):
--GGGHHHHHHHHHHHHT-SEEEE-SHHHHHHHHS---SSEEEEEESS-EEEEE-TTSHHHHHHH--SSEEEE-S-HHHHHHHHHHHTT--EEEEETTS-HHHHHHHHHHTTTSEEEEESSHHHHHH-/-HHHHHHHHHHHHHHHH--SEEEE--HHHHHHHHS---SS-EEEEESS-EEEEE-GGGHHHHHHH-TT-EEEE-S-HHHHHHHHHHHTT--EEEEETTS-HHHHHHHHHHTTTSEEEEESSHHHHHH-

Nearest PDB structures (foldseek):
  3il0-assembly2_B  TM=9.798E-01  e=3.555E-25  Streptococcus thermophilus LMG 18311
  3ovk-assembly1_D  TM=9.731E-01  e=1.353E-15  Streptococcus pyogenes M1 GAS
  3q6d-assembly2_B  TM=9.111E-01  e=4.798E-11  Bacillus anthracis str. Ames
  5e2c-assembly1_B  TM=9.047E-01  e=3.296E-09  Mycobacterium tuberculosis H37Ra
  5cnx-assembly1_C  TM=8.286E-01  e=9.717E-08  Escherichia coli K-12